Protein AF-0000000082579774 (afdb_homodimer)

Foldseek 3Di:
DPPPPPPDPPPPPVPPPPPDPPDPPPPPPPVPQPEAEAAQVDEAEEEEEEAGEYEYAHEYEYEYHYAEYEYDQDYEYEYEYAYQEYEANYEYEYEYEYAHYEFDQRYEYEEEYEYQHYHYDNNGDYHYHYHYDPPVVPPPPPPDPPPPPDPDPPPPPPPD/DPPPPPPDPPPPPVPPPPPDPPDPPPPPPPVPQPEAEAAQVDEAEEEEEEAGEYEYAHEYEYEYHYAEYEYDQDYEYEYEYAYQEYEANYEYEYEYEYAHYEFDQRYEYEEEYEYQHYHYDNNGDYHYHYHYDPPPVPPPPPPDPPPPPDPPVPPPPPDD

Structure (mmCIF, N/CA/C/O backbone):
data_AF-0000000082579774-model_v1
#
loop_
_entity.id
_entity.type
_entity.pdbx_description
1 polymer 'Cytoskeletal protein CcmA (Bactofilin family)'
#
loop_
_atom_site.group_PDB
_atom_site.id
_atom_site.type_symbol
_atom_site.label_atom_id
_atom_site.label_alt_id
_atom_site.label_comp_id
_atom_site.label_asym_id
_atom_site.label_entity_id
_atom_site.label_seq_id
_atom_site.pdbx_PDB_ins_code
_atom_site.Cartn_x
_atom_site.Cartn_y
_atom_site.Cartn_z
_atom_site.occupancy
_atom_site.B_iso_or_equiv
_atom_site.auth_seq_id
_atom_site.auth_comp_id
_atom_site.auth_asym_id
_atom_site.auth_atom_id
_atom_site.pdbx_PDB_model_num
ATOM 1 N N . MET A 1 1 ? 83.578 -23.011 42.581 1 30.09 1 MET A N 1
ATOM 2 C CA . MET A 1 1 ? 82.833 -21.805 42.931 1 30.09 1 MET A CA 1
ATOM 3 C C . MET A 1 1 ? 82.494 -20.994 41.685 1 30.09 1 MET A C 1
ATOM 5 O O . MET A 1 1 ? 83.336 -20.254 41.173 1 30.09 1 MET A O 1
ATOM 9 N N . PHE A 1 2 ? 81.825 -21.694 40.538 1 38.93 2 PHE A N 1
ATOM 10 C CA . PHE A 1 2 ? 81.289 -21.371 39.221 1 38.93 2 PHE A CA 1
ATOM 11 C C . PHE A 1 2 ? 80.296 -20.218 39.308 1 38.93 2 PHE A C 1
ATOM 13 O O . PHE A 1 2 ? 79.232 -20.353 39.916 1 38.93 2 PHE A O 1
ATOM 20 N N . ASN A 1 3 ? 80.728 -18.957 39.43 1 36.6 3 ASN A N 1
ATOM 21 C CA . ASN A 1 3 ? 80.024 -17.679 39.415 1 36.6 3 ASN A CA 1
ATOM 22 C C . ASN A 1 3 ? 79.126 -17.548 38.188 1 36.6 3 ASN A C 1
ATOM 24 O O . ASN A 1 3 ? 79.617 -17.457 37.061 1 36.6 3 ASN A O 1
ATOM 28 N N . GLY A 1 4 ? 78.025 -18.238 38.095 1 37.39 4 GLY A N 1
ATOM 29 C CA . GLY A 1 4 ? 76.999 -18.293 37.066 1 37.39 4 GLY A CA 1
ATOM 30 C C . GLY A 1 4 ? 76.429 -16.931 36.719 1 37.39 4 GLY A C 1
ATOM 31 O O . GLY A 1 4 ? 75.989 -16.193 37.603 1 37.39 4 GLY A O 1
ATOM 32 N N . ASN A 1 5 ? 77.044 -16.208 35.772 1 33.59 5 ASN A N 1
ATOM 33 C CA . ASN A 1 5 ? 76.633 -14.935 35.19 1 33.59 5 ASN A CA 1
ATOM 34 C C . ASN A 1 5 ? 75.16 -14.95 34.792 1 33.59 5 ASN A C 1
ATOM 36 O O . ASN A 1 5 ? 74.751 -15.74 33.939 1 33.59 5 ASN A O 1
ATOM 40 N N . ASN A 1 6 ? 74.259 -14.674 35.674 1 37.08 6 ASN A N 1
ATOM 41 C CA . ASN A 1 6 ? 72.813 -14.55 35.532 1 37.08 6 ASN A CA 1
ATOM 42 C C . ASN A 1 6 ? 72.438 -13.465 34.528 1 37.08 6 ASN A C 1
ATOM 44 O O . ASN A 1 6 ? 72.599 -12.275 34.804 1 37.08 6 ASN A O 1
ATOM 48 N N . ARG A 1 7 ? 72.891 -13.57 33.221 1 33.51 7 ARG A N 1
ATOM 49 C CA . ARG A 1 7 ? 72.42 -12.598 32.239 1 33.51 7 ARG A CA 1
ATOM 50 C C . ARG A 1 7 ? 70.911 -12.408 32.337 1 33.51 7 ARG A C 1
ATOM 52 O O . ARG A 1 7 ? 70.156 -13.382 32.346 1 33.51 7 ARG A O 1
ATOM 59 N N . GLY A 1 8 ? 70.445 -11.384 32.976 1 32.9 8 GLY A N 1
ATOM 60 C CA . GLY A 1 8 ? 69.106 -10.829 33.101 1 32.9 8 GLY A CA 1
ATOM 61 C C . GLY A 1 8 ? 68.408 -10.651 31.766 1 32.9 8 GLY A C 1
ATOM 62 O O . GLY A 1 8 ? 68.984 -10.099 30.827 1 32.9 8 GLY A O 1
ATOM 63 N N . ARG A 1 9 ? 67.656 -11.69 31.268 1 34.46 9 ARG A N 1
ATOM 64 C CA . ARG A 1 9 ? 66.783 -11.66 30.099 1 34.46 9 ARG A CA 1
ATOM 65 C C . ARG A 1 9 ? 65.973 -10.369 30.053 1 34.46 9 ARG A C 1
ATOM 67 O O . ARG A 1 9 ? 65.234 -10.061 30.99 1 34.46 9 ARG A O 1
ATOM 74 N N . ASP A 1 10 ? 66.533 -9.27 29.56 1 36.14 10 ASP A N 1
ATOM 75 C CA . ASP A 1 10 ? 65.788 -8.053 29.251 1 36.14 10 ASP A CA 1
ATOM 76 C C . ASP A 1 10 ? 64.513 -8.373 28.474 1 36.14 10 ASP A C 1
ATOM 78 O O . ASP A 1 10 ? 64.572 -8.939 27.38 1 36.14 10 ASP A O 1
ATOM 82 N N . ARG A 1 11 ? 63.474 -8.87 29.148 1 35.86 11 ARG A N 1
ATOM 83 C CA . ARG A 1 11 ? 62.138 -9.051 28.59 1 35.86 11 ARG A CA 1
ATOM 84 C C . ARG A 1 11 ? 61.71 -7.828 27.786 1 35.86 11 ARG A C 1
ATOM 86 O O . ARG A 1 11 ? 61.652 -6.718 28.318 1 35.86 11 ARG A O 1
ATOM 93 N N . ASP A 1 12 ? 62.157 -7.738 26.52 1 38.07 12 ASP A N 1
ATOM 94 C CA . ASP A 1 12 ? 61.656 -6.748 25.572 1 38.07 12 ASP A CA 1
ATOM 95 C C . ASP A 1 12 ? 60.15 -6.55 25.729 1 38.07 12 ASP A C 1
ATOM 97 O O . ASP A 1 12 ? 59.369 -7.471 25.482 1 38.07 12 ASP A O 1
ATOM 101 N N . GLU A 1 13 ? 59.718 -5.906 26.78 1 38.03 13 GLU A N 1
ATOM 102 C CA . GLU A 1 13 ? 58.319 -5.515 26.921 1 38.03 13 GLU A CA 1
ATO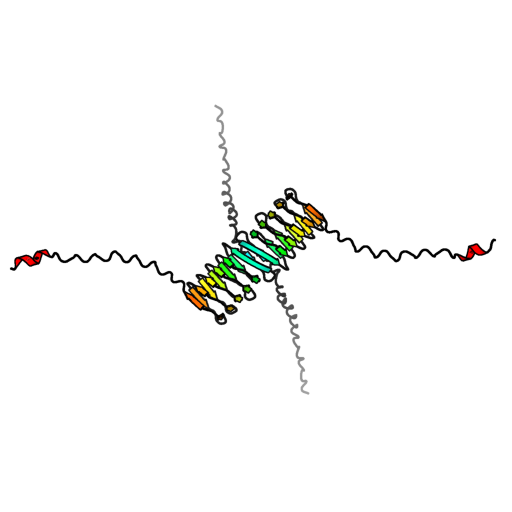M 103 C C . GLU A 1 13 ? 57.806 -4.831 25.657 1 38.03 13 GLU A C 1
ATOM 105 O O . GLU A 1 13 ? 58.203 -3.705 25.35 1 38.03 13 GLU A O 1
ATOM 110 N N . ARG A 1 14 ? 57.872 -5.541 24.454 1 41.06 14 ARG A N 1
ATOM 111 C CA . ARG A 1 14 ? 57.214 -4.868 23.339 1 41.06 14 ARG A CA 1
ATOM 112 C C . ARG A 1 14 ? 55.947 -4.156 23.801 1 41.06 14 ARG A C 1
ATOM 114 O O . ARG A 1 14 ? 55.212 -4.671 24.647 1 41.06 14 ARG A O 1
ATOM 121 N N . PRO A 1 15 ? 55.88 -2.85 23.757 1 38.11 15 PRO A N 1
ATOM 122 C CA . PRO A 1 15 ? 54.687 -2.118 24.19 1 38.11 15 PRO A CA 1
ATOM 123 C C . PRO A 1 15 ? 53.395 -2.716 23.639 1 38.11 15 PRO A C 1
ATOM 125 O O . PRO A 1 15 ? 53.385 -3.259 22.531 1 38.11 15 PRO A O 1
ATOM 128 N N . ALA A 1 16 ? 52.531 -3.38 24.493 1 40.48 16 ALA A N 1
ATOM 129 C CA . ALA A 1 16 ? 51.188 -3.845 24.157 1 40.48 16 ALA A CA 1
ATOM 130 C C . ALA A 1 16 ? 50.502 -2.886 23.187 1 40.48 16 ALA A C 1
ATOM 132 O O . ALA A 1 16 ? 50.603 -1.665 23.336 1 40.48 16 ALA A O 1
ATOM 133 N N . MET A 1 17 ? 50.628 -3.217 21.863 1 41.49 17 MET A N 1
ATOM 134 C CA . MET A 1 17 ? 49.854 -2.41 20.924 1 41.49 17 MET A CA 1
ATOM 135 C C . MET A 1 17 ? 48.529 -1.976 21.543 1 41.49 17 MET A C 1
ATOM 137 O O . MET A 1 17 ? 47.897 -2.745 22.269 1 41.49 17 MET A O 1
ATOM 141 N N . PRO A 1 18 ? 48.251 -0.645 21.747 1 42.91 18 PRO A N 1
ATOM 142 C CA . PRO A 1 18 ? 46.958 -0.253 22.313 1 42.91 18 PRO A CA 1
ATOM 143 C C . PRO A 1 18 ? 45.794 -1.059 21.741 1 42.91 18 PRO A C 1
ATOM 145 O O . PRO A 1 18 ? 45.893 -1.59 20.632 1 42.91 18 PRO A O 1
ATOM 148 N N . PRO A 1 19 ? 45.051 -1.713 22.61 1 41.95 19 PRO A N 1
ATOM 149 C CA . PRO A 1 19 ? 43.908 -2.474 22.1 1 41.95 19 PRO A CA 1
ATOM 150 C C . PRO A 1 19 ? 43.206 -1.776 20.938 1 41.95 19 PRO A C 1
ATOM 152 O O . PRO A 1 19 ? 43.255 -0.548 20.829 1 41.95 19 PRO A O 1
ATOM 155 N N . ALA A 1 20 ? 43.181 -2.438 19.82 1 44.78 20 ALA A N 1
ATOM 156 C CA . ALA A 1 20 ? 42.424 -1.926 18.68 1 44.78 20 ALA A CA 1
ATOM 157 C C . ALA A 1 20 ? 41.146 -1.23 19.139 1 44.78 20 ALA A C 1
ATOM 159 O O . ALA A 1 20 ? 40.586 -1.573 20.183 1 44.78 20 ALA A O 1
ATOM 160 N N . PRO A 1 21 ? 40.97 0.1 18.808 1 42.17 21 PRO A N 1
ATOM 161 C CA . PRO A 1 21 ? 39.725 0.764 19.201 1 42.17 21 PRO A CA 1
ATOM 162 C C . PRO A 1 21 ? 38.503 -0.139 19.052 1 42.17 21 PRO A C 1
ATOM 164 O O . PRO A 1 21 ? 38.514 -1.072 18.245 1 42.17 21 PRO A O 1
ATOM 167 N N . PRO A 1 22 ? 37.69 -0.264 20.097 1 36.59 22 PRO A N 1
ATOM 168 C CA . PRO A 1 22 ? 36.475 -1.073 19.969 1 36.59 22 PRO A CA 1
ATOM 169 C C . PRO A 1 22 ? 35.819 -0.94 18.597 1 36.59 22 PRO A C 1
ATOM 171 O O . PRO A 1 22 ? 35.864 0.132 17.988 1 36.59 22 PRO A O 1
ATOM 174 N N . GLN A 1 23 ? 35.904 -1.893 17.748 1 34.63 23 GLN A N 1
ATOM 175 C CA . GLN A 1 23 ? 35.115 -1.911 16.521 1 34.63 23 GLN A CA 1
ATOM 176 C C . GLN A 1 23 ? 33.721 -1.334 16.754 1 34.63 23 GLN A C 1
ATOM 178 O O . GLN A 1 23 ? 33.075 -1.645 17.756 1 34.63 23 GLN A O 1
ATOM 183 N N . GLN A 1 24 ? 33.438 -0.047 16.286 1 32.51 24 GLN A N 1
ATOM 184 C CA . GLN A 1 24 ? 32.071 0.463 16.24 1 32.51 24 GLN A CA 1
ATOM 185 C C . GLN A 1 24 ? 31.073 -0.664 15.99 1 32.51 24 GLN A C 1
ATOM 187 O O . GLN A 1 24 ? 31.185 -1.391 15.001 1 32.51 24 GLN A O 1
ATOM 192 N N . SER A 1 25 ? 30.693 -1.387 17.01 1 33.05 25 SER A N 1
ATOM 193 C CA . SER A 1 25 ? 29.534 -2.263 16.874 1 33.05 25 SER A CA 1
ATOM 194 C C . SER A 1 25 ? 28.553 -1.725 15.838 1 33.05 25 SER A C 1
ATOM 196 O O . SER A 1 25 ? 28.296 -0.521 15.785 1 33.05 25 SER A O 1
ATOM 198 N N . SER A 1 26 ? 28.629 -2.237 14.665 1 33.69 26 SER A N 1
ATOM 199 C CA . SER A 1 26 ? 27.591 -2.001 13.667 1 33.69 26 SER A CA 1
ATOM 200 C C . SER A 1 26 ? 26.236 -1.761 14.324 1 33.69 26 SER A C 1
ATOM 202 O O . SER A 1 26 ? 25.797 -2.552 15.162 1 33.69 26 SER A O 1
ATOM 204 N N . GLY A 1 27 ? 25.942 -0.489 14.68 1 30.34 27 GLY A N 1
ATOM 205 C CA . GLY A 1 27 ? 24.636 0.001 15.092 1 30.34 27 GLY A CA 1
ATOM 206 C C . GLY A 1 27 ? 23.502 -0.934 14.716 1 30.34 27 GLY A C 1
ATOM 207 O O . GLY A 1 27 ? 23.616 -1.703 13.76 1 30.34 27 GLY A O 1
ATOM 208 N N . ASN A 1 28 ? 22.836 -1.413 15.743 1 30.52 28 ASN A N 1
ATOM 209 C CA . ASN A 1 28 ? 21.485 -1.949 15.614 1 30.52 28 ASN A CA 1
ATOM 210 C C . ASN A 1 28 ? 20.756 -1.348 14.416 1 30.52 28 ASN A C 1
ATOM 212 O O . ASN A 1 28 ? 20.419 -0.163 14.419 1 30.52 28 ASN A O 1
ATOM 216 N N . GLY A 1 29 ? 21.367 -1.516 13.264 1 34.28 29 GLY A N 1
ATOM 217 C CA . GLY A 1 29 ? 20.488 -1.172 12.158 1 34.28 29 GLY A CA 1
ATOM 218 C C . GLY A 1 29 ? 19.017 -1.234 12.525 1 34.28 29 GLY A C 1
ATOM 219 O O . GLY A 1 29 ? 18.451 -2.32 12.663 1 34.28 29 GLY A O 1
ATOM 220 N N . GLY A 1 30 ? 18.705 -0.556 13.624 1 33.98 30 GLY A N 1
ATOM 221 C CA . GLY A 1 30 ? 17.307 -0.293 13.929 1 33.98 30 GLY A CA 1
ATOM 222 C C . GLY A 1 30 ? 16.383 -0.537 12.751 1 33.98 30 GLY A C 1
ATOM 223 O O . GLY A 1 30 ? 16.822 -0.53 11.599 1 33.98 30 GLY A O 1
ATOM 224 N N . LYS A 1 31 ? 15.513 -1.445 12.905 1 39.38 31 LYS A N 1
ATOM 225 C CA . LYS A 1 31 ? 14.398 -1.466 11.964 1 39.38 31 LYS A CA 1
ATOM 226 C C . LYS A 1 31 ? 14.209 -0.103 11.304 1 39.38 31 LYS A C 1
ATOM 228 O O . LYS A 1 31 ? 13.697 0.829 11.928 1 39.38 31 LYS A O 1
ATOM 233 N N . ARG A 1 32 ? 15.292 0.672 10.895 1 41.73 32 ARG A N 1
ATOM 234 C CA . ARG A 1 32 ? 15.159 1.865 10.066 1 41.73 32 ARG A CA 1
ATOM 235 C C . ARG A 1 32 ? 13.722 2.04 9.585 1 41.73 32 ARG A C 1
ATOM 237 O O . ARG A 1 32 ? 13.037 1.058 9.291 1 41.73 32 ARG A O 1
ATOM 244 N N . GLY A 1 33 ? 13.012 2.99 10.11 1 51.58 33 GLY A N 1
ATOM 245 C CA . GLY A 1 33 ? 11.613 3.36 9.967 1 51.58 33 GLY A CA 1
ATOM 246 C C . GLY A 1 33 ? 11.007 2.907 8.652 1 51.58 33 GLY A C 1
ATOM 247 O O . GLY A 1 33 ? 11.223 3.535 7.614 1 51.58 33 GLY A O 1
ATOM 248 N N . MET A 1 34 ? 11.007 1.674 8.427 1 61.4 34 MET A N 1
ATOM 249 C CA . MET A 1 34 ? 10.397 1.067 7.247 1 61.4 34 MET A CA 1
ATOM 250 C C . MET A 1 34 ? 9.144 1.831 6.83 1 61.4 34 MET A C 1
ATOM 252 O O . MET A 1 34 ? 8.192 1.94 7.604 1 61.4 34 MET A O 1
ATOM 256 N N . PHE A 1 35 ? 9.313 2.918 6.099 1 76.63 35 PHE A N 1
ATOM 257 C CA . PHE A 1 35 ? 8.201 3.729 5.617 1 76.63 35 PHE A CA 1
ATOM 258 C C . PHE A 1 35 ? 7.423 2.992 4.533 1 76.63 35 PHE A C 1
ATOM 260 O O . PHE A 1 35 ? 7.988 2.177 3.801 1 76.63 35 PHE A O 1
ATOM 267 N N . SER A 1 36 ? 6.134 3.092 4.677 1 94.41 36 SER A N 1
ATOM 268 C CA . SER A 1 36 ? 5.224 2.579 3.659 1 94.41 36 SER A CA 1
ATOM 269 C C . SER A 1 36 ? 4.834 3.668 2.665 1 94.41 36 SER A C 1
ATOM 271 O O . SER A 1 36 ? 4.566 4.806 3.057 1 94.41 36 SER A O 1
ATOM 273 N N . VAL A 1 37 ? 4.956 3.332 1.377 1 95.6 37 VAL A N 1
ATOM 274 C CA . VAL A 1 37 ? 4.615 4.291 0.331 1 95.6 37 VAL A CA 1
ATOM 275 C C . VAL A 1 37 ? 3.643 3.653 -0.659 1 95.6 37 VAL A C 1
ATOM 277 O O . VAL A 1 37 ? 3.955 2.63 -1.273 1 95.6 37 VAL A O 1
ATOM 280 N N . ILE A 1 38 ? 2.534 4.232 -0.771 1 96.4 38 ILE A N 1
ATOM 281 C CA . ILE A 1 38 ? 1.598 3.9 -1.84 1 96.4 38 ILE A CA 1
ATOM 282 C C . ILE A 1 38 ? 1.785 4.866 -3.008 1 96.4 38 ILE A C 1
ATOM 284 O O . ILE A 1 38 ? 1.339 6.015 -2.949 1 96.4 38 ILE A O 1
ATOM 288 N N . GLY A 1 39 ? 2.498 4.322 -4.015 1 96.55 39 GLY A N 1
ATOM 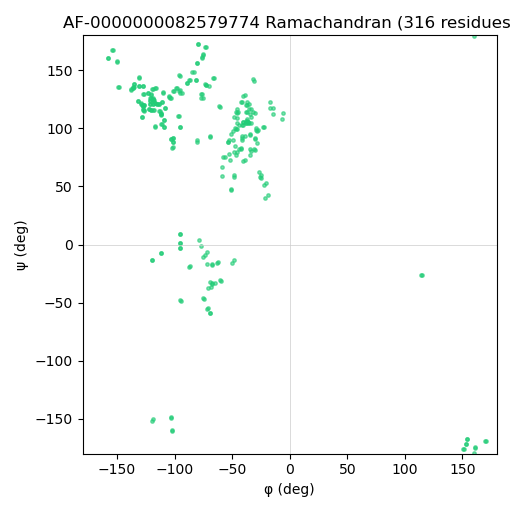289 C CA . GLY A 1 39 ? 2.909 5.167 -5.124 1 96.55 39 GLY A CA 1
ATOM 290 C C . GLY A 1 39 ? 1.766 5.534 -6.052 1 96.55 39 GLY A C 1
ATOM 291 O O . GLY A 1 39 ? 0.667 4.987 -5.936 1 96.55 39 GLY A O 1
ATOM 292 N N . PRO A 1 40 ? 2.013 6.508 -7.018 1 96 40 PRO A N 1
ATOM 293 C CA . PRO A 1 40 ? 0.97 7.015 -7.913 1 96 40 PRO A CA 1
ATOM 294 C C . PRO A 1 40 ? 0.398 5.932 -8.824 1 96 40 PRO A C 1
ATOM 296 O O . PRO A 1 40 ? -0.691 6.1 -9.381 1 96 40 PRO A O 1
ATOM 299 N N . ASP A 1 41 ? 1.08 4.83 -8.926 1 94.09 41 ASP A N 1
ATOM 300 C CA . ASP A 1 41 ? 0.679 3.757 -9.831 1 94.09 41 ASP A CA 1
ATOM 301 C C . ASP A 1 41 ? -0.145 2.701 -9.099 1 94.09 41 ASP A C 1
ATOM 303 O O . ASP A 1 41 ? -0.446 1.644 -9.658 1 94.09 41 ASP A O 1
ATOM 307 N N . VAL A 1 42 ? -0.536 2.98 -7.844 1 97.28 42 VAL A N 1
ATOM 308 C CA . VAL A 1 42 ? -1.205 1.98 -7.018 1 97.28 42 VAL A CA 1
ATOM 309 C C . VAL A 1 42 ? -2.618 2.449 -6.682 1 97.28 42 VAL A C 1
ATOM 311 O O . VAL A 1 42 ? -2.83 3.62 -6.358 1 97.28 42 VAL A O 1
ATOM 314 N N . THR A 1 43 ? -3.58 1.578 -6.81 1 98.59 43 THR A N 1
ATOM 315 C CA . THR A 1 43 ? -4.945 1.76 -6.329 1 98.59 43 THR A CA 1
ATOM 316 C C . THR A 1 43 ? -5.301 0.697 -5.294 1 98.59 43 THR A C 1
ATOM 318 O O . THR A 1 43 ? -5.126 -0.499 -5.54 1 98.59 43 THR A O 1
ATOM 321 N N . VAL A 1 44 ? -5.737 1.164 -4.159 1 98.59 44 VAL A N 1
ATOM 322 C CA . VAL A 1 44 ? -6.231 0.264 -3.123 1 98.59 44 VAL A CA 1
ATOM 323 C C . VAL A 1 44 ? -7.748 0.398 -3.002 1 98.59 44 VAL A C 1
ATOM 325 O O . VAL A 1 44 ? -8.266 1.499 -2.8 1 98.59 44 VAL A O 1
ATOM 328 N N . THR A 1 45 ? -8.47 -0.655 -3.262 1 98.8 45 THR A N 1
ATOM 329 C CA . THR A 1 45 ? -9.899 -0.713 -2.977 1 98.8 45 THR A CA 1
ATOM 330 C C . THR A 1 45 ? -10.163 -1.497 -1.694 1 98.8 45 THR A C 1
ATOM 332 O O . THR A 1 45 ? -10.226 -2.728 -1.714 1 98.8 45 THR A O 1
ATOM 335 N N . GLY A 1 46 ? -10.215 -0.851 -0.589 1 98.35 46 GLY A N 1
ATOM 336 C CA . GLY A 1 46 ? -10.298 -1.39 0.759 1 98.35 46 GLY A CA 1
ATOM 337 C C . GLY A 1 46 ? -9.704 -0.469 1.807 1 98.35 46 GLY A C 1
ATOM 338 O O . GLY A 1 46 ? -9.364 0.679 1.512 1 98.35 46 GLY A O 1
ATOM 339 N N . ASN A 1 47 ? -9.572 -0.955 3.069 1 98.83 47 ASN A N 1
ATOM 340 C CA . ASN A 1 47 ? -9.071 -0.16 4.186 1 98.83 47 ASN A CA 1
ATOM 341 C C . ASN A 1 47 ? -7.578 -0.384 4.408 1 98.83 47 ASN A C 1
ATOM 343 O O . ASN A 1 47 ? -7.085 -1.503 4.258 1 98.83 47 ASN A O 1
ATOM 347 N N . VAL A 1 48 ? -6.926 0.717 4.828 1 98.72 48 VAL A N 1
ATOM 348 C CA . VAL A 1 48 ? -5.493 0.676 5.1 1 98.72 48 VAL A CA 1
ATOM 349 C C . VAL A 1 48 ? -5.231 1.071 6.552 1 98.72 48 VAL A C 1
ATOM 351 O O . VAL A 1 48 ? -5.669 2.132 7.002 1 98.72 48 VAL A O 1
ATOM 354 N N . SER A 1 49 ? -4.545 0.236 7.239 1 98.59 49 SER A N 1
ATOM 355 C CA . SER A 1 49 ? -4.126 0.545 8.602 1 98.59 49 SER A CA 1
ATOM 356 C C . SER A 1 49 ? -2.61 0.455 8.748 1 98.59 49 SER A C 1
ATOM 358 O O . SER A 1 49 ? -1.99 -0.493 8.261 1 98.59 49 SER A O 1
ATOM 360 N N . ALA A 1 50 ? -1.987 1.468 9.326 1 97.17 50 ALA A N 1
ATOM 361 C CA . ALA A 1 50 ? -0.543 1.502 9.541 1 97.17 50 ALA A CA 1
ATOM 362 C C . ALA A 1 50 ? -0.209 1.997 10.946 1 97.17 50 ALA A C 1
ATOM 364 O O . ALA A 1 50 ? -0.839 2.931 11.448 1 97.17 50 ALA A O 1
ATOM 365 N N . SER A 1 51 ? 0.757 1.351 11.563 1 93.76 51 SER A N 1
ATOM 366 C CA . SER A 1 51 ? 1.137 1.778 12.906 1 93.76 51 SER A CA 1
ATOM 367 C C . SER A 1 51 ? 2.186 2.883 12.858 1 93.76 51 SER A C 1
ATOM 369 O O . SER A 1 51 ? 2.449 3.54 13.867 1 93.76 51 SER A O 1
ATOM 371 N N . ALA A 1 52 ? 2.87 2.991 11.676 1 86.77 52 ALA A N 1
ATOM 372 C CA . ALA A 1 52 ? 3.925 3.993 11.546 1 86.77 52 ALA A CA 1
ATOM 373 C C . ALA A 1 52 ? 3.595 4.996 10.444 1 86.77 52 ALA A C 1
ATOM 375 O O . ALA A 1 52 ? 2.425 5.204 10.115 1 86.77 52 ALA A O 1
ATOM 376 N N . ASP A 1 53 ? 4.646 5.57 9.771 1 92.26 53 ASP A N 1
ATOM 377 C CA . ASP A 1 53 ? 4.491 6.607 8.756 1 92.26 53 ASP A CA 1
ATOM 378 C C . ASP A 1 53 ? 4.016 6.013 7.432 1 92.26 53 ASP A C 1
ATOM 380 O O . ASP A 1 53 ? 4.597 5.045 6.936 1 92.26 53 ASP A O 1
ATOM 384 N N . LEU A 1 54 ? 2.885 6.597 6.923 1 97.1 54 LEU A N 1
ATOM 385 C CA . LEU A 1 54 ? 2.317 6.203 5.639 1 97.1 54 LEU A CA 1
ATOM 386 C C . LEU A 1 54 ? 2.353 7.363 4.65 1 97.1 54 LEU A C 1
ATOM 388 O O . LEU A 1 54 ? 1.877 8.459 4.954 1 97.1 54 LEU A O 1
ATOM 392 N N . HIS A 1 55 ? 2.971 7.158 3.606 1 97.27 55 HIS A N 1
ATOM 393 C CA . HIS A 1 55 ? 2.957 8.121 2.512 1 97.27 55 HIS A CA 1
ATOM 394 C C . HIS A 1 55 ? 2.064 7.646 1.371 1 97.27 55 HIS A C 1
ATOM 396 O O . HIS A 1 55 ? 2.225 6.528 0.875 1 97.27 55 HIS A O 1
ATOM 402 N N . ILE A 1 56 ? 1.127 8.505 0.946 1 97.63 56 ILE A N 1
ATOM 403 C CA . ILE A 1 56 ? 0.187 8.127 -0.104 1 97.63 56 ILE A CA 1
ATOM 404 C C . ILE A 1 56 ? 0.328 9.078 -1.29 1 97.63 56 ILE A C 1
ATOM 406 O O . ILE A 1 56 ? 0.039 10.272 -1.174 1 97.63 56 ILE A O 1
ATOM 410 N N . ASP A 1 57 ? 0.743 8.554 -2.435 1 97.05 57 ASP A N 1
ATOM 411 C CA . ASP A 1 57 ? 0.757 9.299 -3.689 1 97.05 57 ASP A CA 1
ATOM 412 C C . ASP A 1 57 ? -0.278 8.748 -4.667 1 97.05 57 ASP A C 1
ATOM 414 O O . ASP A 1 57 ? -0.515 9.335 -5.725 1 97.05 57 ASP A O 1
ATOM 418 N N . GLY A 1 58 ? -0.919 7.559 -4.275 1 97.82 58 GLY A N 1
ATOM 419 C CA . GLY A 1 58 ? -1.855 6.88 -5.156 1 97.82 58 GLY A CA 1
ATOM 420 C C . GLY A 1 58 ? -3.305 7.098 -4.769 1 97.82 58 GLY A C 1
ATOM 421 O O . GLY A 1 58 ? -3.669 8.173 -4.287 1 97.82 58 GLY A O 1
ATOM 422 N N . ARG A 1 59 ? -4.057 6.132 -5.056 1 98.64 59 ARG A N 1
ATOM 423 C CA . ARG A 1 59 ? -5.496 6.238 -4.843 1 98.64 59 ARG A CA 1
ATOM 424 C C . ARG A 1 59 ? -5.981 5.19 -3.847 1 98.64 59 ARG A C 1
ATOM 426 O O . ARG A 1 59 ? -5.649 4.009 -3.97 1 98.64 59 ARG A O 1
ATOM 433 N N . ILE A 1 60 ? -6.793 5.618 -2.899 1 98.78 60 ILE A N 1
ATOM 434 C CA . ILE A 1 60 ? -7.375 4.698 -1.928 1 98.78 60 ILE A CA 1
ATOM 435 C C . ILE A 1 60 ? -8.893 4.868 -1.901 1 98.78 60 ILE A C 1
ATOM 437 O O . ILE A 1 60 ? -9.396 5.973 -1.686 1 98.78 60 ILE A O 1
ATOM 441 N N . GLU A 1 61 ? -9.6 3.839 -2.218 1 98.84 61 GLU A N 1
ATOM 442 C CA . GLU A 1 61 ? -11.043 3.765 -2.011 1 98.84 61 GLU A CA 1
ATOM 443 C C . GLU A 1 61 ? -11.382 2.945 -0.769 1 98.84 61 GLU A C 1
ATOM 445 O O . GLU A 1 61 ? -11.68 1.753 -0.867 1 98.84 61 GLU A O 1
ATOM 450 N N . GLY A 1 62 ? -11.362 3.505 0.37 1 98.69 62 GLY A N 1
ATOM 451 C CA . GLY A 1 62 ? -11.508 2.921 1.693 1 98.69 62 GLY A CA 1
ATOM 452 C C . GLY A 1 62 ? -10.96 3.803 2.799 1 98.69 62 GLY A C 1
ATOM 453 O O . GLY A 1 62 ? -10.475 4.906 2.538 1 98.69 62 GLY A O 1
ATOM 454 N N . ASP A 1 63 ? -11.021 3.392 4.039 1 98.85 63 ASP A N 1
ATOM 455 C CA . ASP A 1 63 ? -10.589 4.166 5.199 1 98.85 63 ASP A CA 1
ATOM 456 C C . ASP A 1 63 ? -9.089 4.011 5.436 1 98.85 63 ASP A C 1
ATOM 458 O O . ASP A 1 63 ? -8.516 2.956 5.155 1 98.85 63 ASP A O 1
ATOM 462 N N . VAL A 1 64 ? -8.512 5.074 5.959 1 98.82 64 VAL A N 1
ATOM 463 C CA . VAL A 1 64 ? -7.093 5.085 6.299 1 98.82 64 VAL A CA 1
ATOM 464 C C . VAL A 1 64 ? -6.919 5.381 7.786 1 98.82 64 VAL A C 1
ATOM 466 O O . VAL A 1 64 ? -7.414 6.394 8.286 1 98.82 64 VAL A O 1
ATOM 469 N N . ASN A 1 65 ? -6.314 4.5 8.467 1 98.75 65 ASN A N 1
ATOM 470 C CA . ASN A 1 65 ? -5.954 4.672 9.87 1 98.75 65 ASN A CA 1
ATOM 471 C C . ASN A 1 65 ? -4.451 4.516 10.086 1 98.75 65 ASN A C 1
ATOM 473 O O . ASN A 1 65 ? -3.891 3.447 9.836 1 98.75 65 ASN A O 1
ATOM 477 N N . CYS A 1 66 ? -3.769 5.611 10.54 1 97.84 66 CYS A N 1
ATOM 478 C CA . CYS A 1 66 ? -2.324 5.505 10.702 1 97.84 66 CYS A CA 1
ATOM 479 C C . CYS A 1 66 ? -1.819 6.487 11.752 1 97.84 66 CYS A C 1
ATOM 481 O O . CYS A 1 66 ? -2.588 7.3 12.268 1 97.84 66 CYS A O 1
ATOM 483 N N . GLY A 1 67 ? -0.594 6.265 12.137 1 96.2 67 GLY A N 1
ATOM 484 C CA . GLY A 1 67 ? 0.016 7.21 13.059 1 96.2 67 GLY A CA 1
ATOM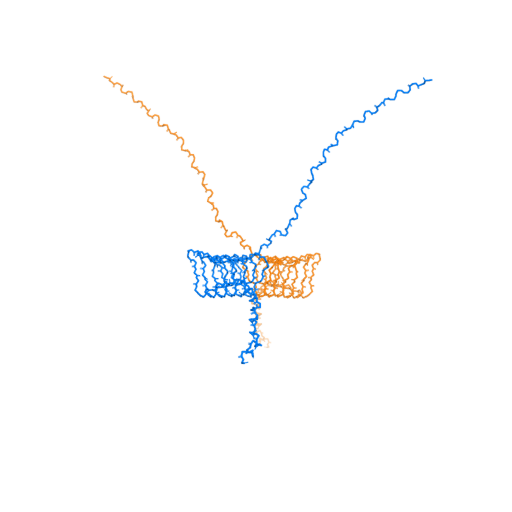 485 C C . GLY A 1 67 ? 0.293 8.562 12.431 1 96.2 67 GLY A C 1
ATOM 486 O O . GLY A 1 67 ? -0.238 9.581 12.877 1 96.2 67 GLY A O 1
ATOM 487 N N . SER A 1 68 ? 1.107 8.54 11.372 1 97.44 68 SER A N 1
ATOM 488 C CA . SER A 1 68 ? 1.46 9.749 10.635 1 97.44 68 SER A CA 1
ATOM 489 C C . SER A 1 68 ? 1.181 9.589 9.145 1 97.44 68 SER A C 1
ATOM 491 O O . SER A 1 68 ? 1.577 8.593 8.537 1 97.44 68 SER A O 1
ATOM 493 N N . LEU A 1 69 ? 0.447 10.585 8.551 1 98.27 69 LEU A N 1
ATOM 494 C CA . LEU A 1 69 ? 0.081 10.523 7.141 1 98.27 69 LEU A CA 1
ATOM 495 C C . LEU A 1 69 ? 0.687 11.691 6.37 1 98.27 69 LEU A C 1
ATOM 497 O O . LEU A 1 69 ? 0.523 12.849 6.76 1 98.27 69 LEU A O 1
ATOM 501 N N . ALA A 1 70 ? 1.41 11.353 5.372 1 98.48 70 ALA A N 1
ATOM 502 C CA . ALA A 1 70 ? 1.773 12.329 4.347 1 98.48 70 ALA A CA 1
ATOM 503 C C . ALA A 1 70 ? 1.085 12.014 3.022 1 98.48 70 ALA A C 1
ATOM 505 O O . ALA A 1 70 ? 1.396 11.011 2.376 1 98.48 70 ALA A O 1
ATOM 506 N N . GLN A 1 71 ? 0.192 12.862 2.627 1 98.37 71 GLN A N 1
ATOM 507 C CA . GLN A 1 71 ? -0.563 12.663 1.394 1 98.37 71 GLN A CA 1
ATOM 508 C C . GLN A 1 71 ? -0.042 13.564 0.278 1 98.37 71 GLN A C 1
ATOM 510 O O . GLN A 1 71 ? 0.062 14.78 0.452 1 98.37 71 GLN A O 1
ATOM 515 N N . GLY A 1 72 ? 0.272 12.962 -0.797 1 98.11 72 GLY A N 1
ATOM 516 C CA . GLY A 1 72 ? 0.788 13.708 -1.934 1 98.11 72 GLY A CA 1
ATOM 517 C C . GLY A 1 72 ? -0.287 14.474 -2.682 1 98.11 72 GLY A C 1
ATOM 518 O O . GLY A 1 72 ? -1.476 14.176 -2.549 1 98.11 72 GLY A O 1
ATOM 519 N N . ALA A 1 73 ? 0.085 15.405 -3.495 1 98.37 73 ALA A N 1
ATOM 520 C CA . ALA A 1 73 ? -0.806 16.375 -4.128 1 98.37 73 ALA A CA 1
ATOM 521 C C . ALA A 1 73 ? -1.736 15.694 -5.129 1 98.37 73 ALA A C 1
ATOM 523 O O . ALA A 1 73 ? -2.876 16.123 -5.318 1 98.37 73 ALA A O 1
ATOM 524 N N . ASP A 1 74 ? -1.264 14.68 -5.768 1 97.66 74 ASP A N 1
ATOM 525 C CA . ASP A 1 74 ? -2.053 14.056 -6.826 1 97.66 74 ASP A CA 1
ATOM 526 C C . ASP A 1 74 ? -2.831 12.854 -6.295 1 97.66 74 ASP A C 1
ATOM 528 O O . ASP A 1 74 ? -3.527 12.175 -7.052 1 97.66 74 ASP A O 1
ATOM 532 N N . SER A 1 75 ? -2.701 12.594 -5.025 1 98.21 75 SER A N 1
ATOM 533 C CA . SER A 1 75 ? -3.337 11.431 -4.414 1 98.21 75 SER A CA 1
ATOM 534 C C . SER A 1 75 ? -4.808 11.699 -4.114 1 98.21 75 SER A C 1
ATOM 536 O O . SER A 1 75 ? -5.225 12.854 -4.009 1 98.21 75 SER A O 1
ATOM 538 N N . GLN A 1 76 ? -5.525 10.556 -4.043 1 98.82 76 GLN A N 1
ATOM 539 C CA . GLN A 1 76 ? -6.949 10.633 -3.735 1 98.82 76 GLN A CA 1
ATOM 540 C C . GLN A 1 76 ? -7.347 9.581 -2.703 1 98.82 76 GLN A C 1
ATOM 542 O O . GLN A 1 76 ? -7.004 8.405 -2.845 1 98.82 76 GLN A O 1
ATOM 547 N N . VAL A 1 77 ? -8.128 10.024 -1.742 1 98.87 77 VAL A N 1
ATOM 548 C CA . VAL A 1 77 ? -8.682 9.108 -0.75 1 98.87 77 VAL A CA 1
ATOM 549 C C . VAL A 1 77 ? -10.198 9.273 -0.682 1 98.87 77 VAL A C 1
ATOM 551 O O . VAL A 1 77 ? -10.697 10.366 -0.405 1 98.87 77 VAL A O 1
ATOM 554 N N . PHE A 1 78 ? -10.88 8.235 -1.053 1 98.87 78 PHE A N 1
ATOM 555 C CA . PHE A 1 78 ? -12.327 8.173 -0.891 1 98.87 78 PHE A CA 1
ATOM 556 C C . PHE A 1 78 ? -12.7 7.335 0.326 1 98.87 78 PHE A C 1
ATOM 558 O O . PHE A 1 78 ? -12.964 6.137 0.204 1 98.87 78 PHE A O 1
ATOM 565 N N . GLY A 1 79 ? -12.788 7.918 1.482 1 98.59 79 GLY A N 1
ATOM 566 C CA . GLY A 1 79 ? -13.031 7.263 2.757 1 98.59 79 GLY A CA 1
ATOM 567 C C . GLY A 1 79 ? -12.632 8.111 3.95 1 98.59 79 GLY A C 1
ATOM 568 O O . GLY A 1 79 ? -12.263 9.277 3.794 1 98.59 79 GLY A O 1
ATOM 569 N N . ASN A 1 80 ? -12.696 7.619 5.16 1 98.75 80 ASN A N 1
ATOM 570 C CA . ASN A 1 80 ? -12.352 8.325 6.39 1 98.75 80 ASN A CA 1
ATOM 571 C C . ASN A 1 80 ? -10.865 8.203 6.709 1 98.75 80 ASN A C 1
ATOM 573 O O . ASN A 1 80 ? -10.266 7.146 6.503 1 98.75 80 ASN A O 1
ATOM 577 N N . VAL A 1 81 ? -10.328 9.287 7.19 1 98.87 81 VAL A N 1
ATOM 578 C CA . VAL A 1 81 ? -8.914 9.319 7.548 1 98.87 81 VAL A CA 1
ATOM 579 C C . VAL A 1 81 ? -8.765 9.608 9.04 1 98.87 81 VAL A C 1
ATOM 581 O O . VAL A 1 81 ? -9.277 10.614 9.538 1 98.87 81 VAL A O 1
ATOM 584 N N . THR A 1 82 ? -8.136 8.703 9.7 1 98.81 82 THR A N 1
ATOM 585 C CA . THR A 1 82 ? -7.81 8.896 11.109 1 98.81 82 THR A CA 1
ATOM 586 C C . THR A 1 82 ? -6.302 8.822 11.33 1 98.81 82 THR A C 1
ATOM 588 O O . THR A 1 82 ? -5.652 7.869 10.896 1 98.81 82 THR A O 1
ATOM 591 N N . ALA A 1 83 ? -5.732 9.837 12.025 1 98.5 83 ALA A N 1
ATOM 592 C CA . ALA A 1 83 ? -4.296 9.856 12.294 1 98.5 83 ALA A CA 1
ATOM 593 C C . ALA A 1 83 ? -3.974 10.742 13.493 1 98.5 83 ALA A C 1
ATOM 595 O O . ALA A 1 83 ? -4.794 11.568 13.901 1 98.5 83 ALA A O 1
ATOM 596 N N . GLU A 1 84 ? -2.801 10.498 14.033 1 97.94 84 GLU A N 1
ATOM 597 C CA . GLU A 1 84 ? -2.302 11.433 15.036 1 97.94 84 GLU A CA 1
ATOM 598 C C . GLU A 1 84 ? -1.812 12.726 14.39 1 97.94 84 GLU A C 1
ATOM 600 O O . GLU A 1 84 ? -2.131 13.821 14.859 1 97.94 84 GLU A O 1
ATOM 605 N N . THR A 1 85 ? -1.034 12.6 13.33 1 98.5 85 THR A N 1
ATOM 606 C CA . THR A 1 85 ? -0.544 13.736 12.557 1 98.5 85 THR A CA 1
ATOM 607 C C . THR A 1 85 ? -0.783 13.519 11.065 1 98.5 85 THR A C 1
ATOM 609 O O . THR A 1 85 ? -0.685 12.393 10.573 1 98.5 85 THR A O 1
ATOM 612 N N . ALA A 1 86 ? -1.117 14.605 10.367 1 98.78 86 ALA A N 1
ATOM 613 C CA . ALA A 1 86 ? -1.294 14.475 8.923 1 98.78 86 ALA A CA 1
ATOM 614 C C . ALA A 1 86 ? -0.911 15.766 8.205 1 98.78 86 ALA A C 1
ATOM 616 O O . ALA A 1 86 ? -1.214 16.862 8.682 1 98.78 86 ALA A O 1
ATOM 617 N N . ARG A 1 87 ? -0.206 15.576 7.162 1 98.92 87 ARG A N 1
ATOM 618 C CA . ARG A 1 87 ? -0.005 16.617 6.159 1 98.92 87 ARG A CA 1
ATOM 619 C C . ARG A 1 87 ? -0.705 16.261 4.852 1 98.92 87 ARG A C 1
ATOM 621 O O . ARG A 1 87 ? -0.277 15.349 4.141 1 98.92 87 ARG A O 1
ATOM 628 N N . LEU A 1 88 ? -1.71 16.968 4.507 1 98.89 88 LEU A N 1
ATOM 629 C CA . LEU A 1 88 ? -2.588 16.592 3.404 1 98.89 88 LEU A CA 1
ATOM 630 C C . LEU A 1 88 ? -2.426 17.551 2.229 1 98.89 88 LEU A C 1
ATOM 632 O O . LEU A 1 88 ? -2.589 18.763 2.385 1 98.89 88 LEU A O 1
ATOM 636 N N . ALA A 1 89 ? -2.091 16.999 1.144 1 98.89 89 ALA A N 1
ATOM 637 C CA . ALA A 1 89 ? -1.912 17.831 -0.043 1 98.89 89 ALA A CA 1
ATOM 638 C C . ALA A 1 89 ? -2.87 17.414 -1.155 1 98.89 89 ALA A C 1
ATOM 640 O O . ALA A 1 89 ? -3.064 18.151 -2.125 1 98.89 89 ALA A O 1
ATOM 641 N N . GLY A 1 90 ? -3.516 16.232 -1.015 1 98.8 90 GLY A N 1
ATOM 642 C CA . GLY A 1 90 ? -4.346 15.671 -2.069 1 98.8 90 GLY A CA 1
ATOM 643 C C . GLY A 1 90 ? -5.83 15.862 -1.824 1 98.8 90 GLY A C 1
ATOM 644 O O . GLY A 1 90 ? -6.232 16.755 -1.075 1 98.8 90 GLY A O 1
ATOM 645 N N . ALA A 1 91 ? -6.595 15.033 -2.522 1 98.92 91 ALA A N 1
ATOM 646 C CA . ALA A 1 91 ? -8.049 15.097 -2.407 1 98.92 91 ALA A CA 1
ATOM 647 C C . ALA A 1 91 ? -8.569 14.039 -1.438 1 98.92 91 ALA A C 1
ATOM 649 O O . ALA A 1 91 ? -8.136 12.885 -1.478 1 98.92 91 ALA A O 1
ATOM 650 N N . ILE A 1 92 ? -9.461 14.456 -0.573 1 98.88 92 ILE A N 1
ATOM 651 C CA . ILE A 1 92 ? -10.109 13.529 0.349 1 98.88 92 ILE A CA 1
ATOM 652 C C . ILE A 1 92 ? -11.619 13.752 0.328 1 98.88 92 ILE A C 1
ATOM 654 O O . ILE A 1 92 ? -12.087 14.886 0.453 1 98.88 92 ILE A O 1
ATOM 658 N N . GLU A 1 93 ? -12.339 12.804 0.054 1 98.87 93 GLU A N 1
ATOM 659 C CA . GLU A 1 93 ? -13.789 12.791 0.216 1 98.87 93 GLU A CA 1
ATOM 660 C C . GLU A 1 93 ? -14.209 11.869 1.358 1 98.87 93 GLU A C 1
ATOM 662 O O . GLU A 1 93 ? -14.323 10.655 1.172 1 98.87 93 GLU A O 1
ATOM 667 N N . GLY A 1 94 ? -14.517 12.359 2.506 1 98.4 94 GLY A N 1
ATOM 668 C CA . GLY A 1 94 ? -14.846 11.621 3.715 1 98.4 94 GLY A CA 1
ATOM 669 C C . GLY A 1 94 ? -14.546 12.393 4.985 1 98.4 94 GLY A C 1
ATOM 670 O O . GLY A 1 94 ? -14.333 13.607 4.945 1 98.4 94 GLY A O 1
ATOM 671 N N . THR A 1 95 ? -14.564 11.777 6.11 1 98.61 95 THR A N 1
ATOM 672 C CA . THR A 1 95 ? -14.276 12.411 7.392 1 98.61 95 THR A CA 1
ATOM 673 C C . THR A 1 95 ? -12.784 12.35 7.703 1 98.61 95 THR A C 1
ATOM 675 O O . THR A 1 95 ? -12.136 11.329 7.464 1 98.61 95 THR A O 1
ATOM 678 N N . VAL A 1 96 ? -12.276 13.422 8.231 1 98.85 96 VAL A N 1
ATOM 679 C CA . VAL A 1 96 ? -10.88 13.503 8.645 1 98.85 96 VAL A CA 1
ATOM 680 C C . VAL A 1 96 ? -10.8 13.762 10.148 1 98.85 96 VAL A C 1
ATOM 682 O O . VAL A 1 96 ? -11.292 14.782 10.635 1 98.85 96 VAL A O 1
ATOM 685 N N . ARG A 1 97 ? -10.257 12.798 10.837 1 98.85 97 ARG A N 1
ATOM 686 C CA . ARG A 1 97 ? -10.03 12.936 12.272 1 98.85 97 ARG A CA 1
ATOM 687 C C . ARG A 1 97 ? -8.542 12.881 12.599 1 98.85 97 ARG A C 1
ATOM 689 O O . ARG A 1 97 ? -7.951 11.8 12.649 1 98.85 97 ARG A O 1
ATOM 696 N N . VAL A 1 98 ? -7.94 14.043 12.843 1 98.72 98 VAL A N 1
ATOM 697 C CA . VAL A 1 98 ? -6.496 14.154 13.026 1 98.72 98 VAL A CA 1
ATOM 698 C C . VAL A 1 98 ? -6.194 15.109 14.179 1 98.72 98 VAL A C 1
ATOM 700 O O . VAL A 1 98 ? -6.741 16.212 14.24 1 98.72 98 VAL A O 1
ATOM 703 N N . ARG A 1 99 ? -5.317 14.681 15.012 1 98.49 99 ARG A N 1
ATOM 704 C CA . ARG A 1 99 ? -4.995 15.551 16.139 1 98.49 99 ARG A CA 1
ATOM 705 C C . ARG A 1 99 ? -4.194 16.765 15.681 1 98.49 99 ARG A C 1
ATOM 707 O O . ARG A 1 99 ? -4.6 17.906 15.911 1 98.49 99 ARG A O 1
ATOM 714 N N . GLN A 1 100 ? -3.072 16.595 15.004 1 98.6 100 GLN A N 1
ATOM 715 C CA . GLN A 1 100 ? -2.242 17.65 14.433 1 98.6 100 GLN A CA 1
ATOM 716 C C . GLN A 1 100 ? -2.338 17.663 12.91 1 98.6 100 GLN A C 1
ATOM 718 O O . GLN A 1 100 ? -1.705 16.847 12.236 1 98.6 100 GLN A O 1
ATOM 723 N N . LEU A 1 101 ? -3.038 18.669 12.354 1 98.79 101 LEU A N 1
ATOM 724 C CA . LEU A 1 101 ? -3.445 18.626 10.954 1 98.79 101 LEU A CA 1
ATOM 725 C C . LEU A 1 101 ? -2.886 19.821 10.189 1 98.79 101 LEU A C 1
ATOM 727 O O . LEU A 1 101 ? -3.028 20.965 10.626 1 98.79 101 LEU A O 1
ATOM 731 N N . THR A 1 102 ? -2.173 19.561 9.152 1 98.91 102 THR A N 1
ATOM 732 C CA . THR A 1 102 ? -1.777 20.592 8.199 1 98.91 102 THR A CA 1
ATOM 733 C C . THR A 1 102 ? -2.443 20.362 6.846 1 98.91 102 THR A C 1
ATOM 735 O O . THR A 1 102 ? -2.276 19.302 6.238 1 98.91 102 THR A O 1
ATOM 738 N N . ILE A 1 103 ? -3.191 21.273 6.372 1 98.82 103 ILE A N 1
ATOM 739 C CA . ILE A 1 103 ? -3.777 21.272 5.036 1 98.82 103 ILE A CA 1
ATOM 740 C C . ILE A 1 103 ? -2.905 22.092 4.089 1 98.82 103 ILE A C 1
ATOM 742 O O . ILE A 1 103 ? -2.864 23.321 4.181 1 98.82 103 ILE A O 1
ATOM 746 N N . GLU A 1 104 ? -2.274 21.442 3.202 1 98.78 104 GLU A N 1
ATOM 747 C CA . GLU A 1 104 ? -1.341 22.119 2.308 1 98.78 104 GLU A CA 1
ATOM 748 C C . GLU A 1 104 ? -2.077 22.822 1.171 1 98.78 104 GLU A C 1
ATOM 750 O O . GLU A 1 104 ? -3.286 22.648 1.006 1 98.78 104 GLU A O 1
ATOM 755 N N . ARG A 1 105 ? -1.347 23.602 0.388 1 98.54 105 ARG A N 1
ATOM 756 C CA . ARG A 1 105 ? -1.9 24.53 -0.593 1 98.54 105 ARG A CA 1
ATOM 757 C C . ARG A 1 105 ? -2.74 23.793 -1.631 1 98.54 105 ARG A C 1
ATOM 759 O O . ARG A 1 105 ? -3.753 24.315 -2.101 1 98.54 105 ARG A O 1
ATOM 766 N N . SER A 1 106 ? -2.393 22.524 -1.946 1 98.72 106 SER A N 1
ATOM 767 C CA . SER A 1 106 ? -3.062 21.819 -3.035 1 98.72 106 SER A CA 1
ATOM 768 C C . SER A 1 106 ? -4.207 20.958 -2.514 1 98.72 106 SER A C 1
ATOM 770 O O . SER A 1 106 ? -4.956 20.37 -3.298 1 98.72 106 SER A O 1
ATOM 772 N N . ALA A 1 107 ? -4.442 20.868 -1.25 1 98.81 107 ALA A N 1
ATOM 773 C CA . ALA A 1 107 ? -5.379 19.931 -0.635 1 98.81 107 ALA A CA 1
ATOM 774 C C . ALA A 1 107 ? -6.824 20.347 -0.9 1 98.81 107 ALA A C 1
ATOM 776 O O . ALA A 1 107 ? -7.153 21.535 -0.852 1 98.81 107 ALA A O 1
ATOM 777 N N . LYS A 1 108 ? -7.612 19.431 -1.202 1 98.79 108 LYS A N 1
ATOM 778 C CA . LYS A 1 108 ? -9.056 19.599 -1.34 1 98.79 108 LYS A CA 1
ATOM 779 C C . LYS A 1 108 ? -9.811 18.563 -0.512 1 98.79 108 LYS A C 1
ATOM 781 O O . LYS A 1 108 ? -9.896 17.395 -0.897 1 98.79 108 LYS A O 1
ATOM 786 N N . ILE A 1 109 ? -10.441 19.003 0.521 1 98.75 109 ILE A N 1
ATOM 787 C CA . ILE A 1 109 ? -11.132 18.094 1.428 1 98.75 109 ILE A CA 1
ATOM 788 C C . ILE A 1 109 ? -12.635 18.362 1.381 1 98.75 109 ILE A C 1
ATOM 790 O O . ILE A 1 109 ? -13.075 19.499 1.565 1 98.75 109 ILE A O 1
ATOM 794 N N . THR A 1 110 ? -13.378 17.404 1.033 1 98.81 110 THR A N 1
ATOM 795 C CA . THR A 1 110 ? -14.835 17.445 1.104 1 98.81 110 THR A CA 1
ATOM 796 C C . THR A 1 110 ? -15.351 16.496 2.182 1 98.81 110 THR A C 1
ATOM 798 O O . THR A 1 110 ? -15.323 15.276 2.007 1 98.81 110 THR A O 1
ATOM 801 N N . GLY A 1 111 ? -15.769 16.994 3.323 1 98.11 111 GLY A N 1
ATOM 802 C CA . GLY A 1 111 ? -16.232 16.184 4.439 1 98.11 111 GLY A CA 1
ATOM 803 C C . GLY A 1 111 ? -15.997 16.837 5.788 1 98.11 111 GLY A C 1
ATOM 804 O O . GLY A 1 111 ? -15.56 17.988 5.858 1 98.11 111 GLY A O 1
ATOM 805 N N . ASP A 1 112 ? -16.301 16.164 6.846 1 97.91 112 ASP A N 1
ATOM 806 C CA . ASP A 1 112 ? -16.129 16.676 8.202 1 97.91 112 ASP A CA 1
ATOM 807 C C . ASP A 1 112 ? -14.686 16.51 8.673 1 97.91 112 ASP A C 1
ATOM 809 O O . ASP A 1 112 ? -14.051 15.489 8.397 1 97.91 112 ASP A O 1
ATOM 813 N N . VAL A 1 113 ? -14.225 17.56 9.416 1 98.68 113 VAL A N 1
ATOM 814 C CA . VAL A 1 113 ? -12.847 17.538 9.896 1 98.68 113 VAL A CA 1
ATOM 815 C C . VAL A 1 113 ? -12.822 17.768 11.405 1 98.68 113 VAL A C 1
ATOM 817 O O . VAL A 1 113 ? -13.336 18.777 11.894 1 98.68 113 VAL A O 1
ATOM 820 N N . GLU A 1 114 ? -12.316 16.837 12.091 1 98.69 114 GLU A N 1
ATOM 821 C CA . GLU A 1 114 ? -12.091 16.953 13.529 1 98.69 114 GLU A CA 1
ATOM 822 C C . GLU A 1 114 ? -10.602 17.043 13.848 1 98.69 114 GLU A C 1
ATOM 824 O O . GLU A 1 114 ? -9.807 16.234 13.364 1 98.69 114 GLU A O 1
ATOM 829 N N . TYR A 1 115 ? -10.201 18.033 14.676 1 98.4 115 TYR A N 1
ATOM 830 C CA . TYR A 1 115 ? -8.783 18.295 14.895 1 98.4 115 TYR A CA 1
ATOM 831 C C . TYR A 1 115 ? -8.541 18.855 16.292 1 98.4 115 TYR A C 1
ATOM 833 O O . TYR A 1 115 ? -9.461 19.377 16.926 1 98.4 115 TYR A O 1
ATOM 841 N N . GLU A 1 116 ? -7.363 18.713 16.779 1 98.3 116 GLU A N 1
ATOM 842 C CA . GLU A 1 116 ? -6.927 19.444 17.965 1 98.3 116 GLU A CA 1
ATOM 843 C C . GLU A 1 116 ? -6.186 20.723 17.583 1 98.3 116 GLU A C 1
ATOM 845 O O . GLU A 1 116 ? -6.436 21.786 18.155 1 98.3 116 GLU A O 1
ATOM 850 N N . ASN A 1 117 ? -5.242 20.597 16.666 1 98.03 117 ASN A N 1
ATOM 851 C CA . ASN A 1 117 ? -4.529 21.713 16.054 1 98.03 117 ASN A CA 1
ATOM 852 C C . ASN A 1 117 ? -4.581 21.644 14.53 1 98.03 117 ASN A C 1
ATOM 854 O O . ASN A 1 117 ? -4.459 20.564 13.949 1 98.03 117 ASN A O 1
ATOM 858 N N . ILE A 1 118 ? -4.84 22.825 13.914 1 97.92 118 ILE A N 1
ATOM 859 C CA . ILE A 1 118 ? -4.966 22.815 12.461 1 97.92 118 ILE A CA 1
ATOM 860 C C . ILE A 1 118 ? -4.203 23.998 11.868 1 97.92 118 ILE A C 1
ATOM 862 O O . ILE A 1 118 ? -4.17 25.081 12.457 1 97.92 118 ILE A O 1
ATOM 866 N N . THR A 1 119 ? -3.45 23.722 10.812 1 98.62 119 THR A N 1
ATOM 867 C CA . THR A 1 119 ? -2.885 24.746 9.94 1 98.62 119 THR A CA 1
ATOM 868 C C . THR A 1 119 ? -3.408 24.591 8.515 1 98.62 119 THR A C 1
ATOM 870 O O . THR A 1 119 ? -3.335 23.506 7.935 1 98.62 119 THR A O 1
ATOM 873 N N . ILE A 1 120 ? -4.002 25.606 7.946 1 98.34 120 ILE A N 1
ATOM 874 C CA . ILE A 1 120 ? -4.442 25.595 6.555 1 98.34 120 ILE A CA 1
ATOM 875 C C . ILE A 1 120 ? -3.605 26.579 5.741 1 98.34 120 ILE A C 1
ATOM 877 O O . ILE A 1 120 ? -3.643 27.787 5.987 1 98.34 120 ILE A O 1
ATOM 881 N N . GLU A 1 121 ? -2.891 26.038 4.861 1 98.49 121 GLU A N 1
ATOM 882 C CA . GLU A 1 121 ? -2.087 26.892 3.992 1 98.49 121 GLU A CA 1
ATOM 883 C C . GLU A 1 121 ? -2.95 27.568 2.93 1 98.49 121 GLU A C 1
ATOM 885 O O . GLU A 1 121 ? -4.045 27.094 2.62 1 98.49 121 GLU A O 1
ATOM 890 N N . ASN A 1 122 ? -2.349 28.721 2.336 1 98.06 122 ASN A N 1
ATOM 891 C CA . ASN A 1 122 ? -3.053 29.417 1.264 1 98.06 122 ASN A CA 1
ATOM 892 C C . ASN A 1 122 ? -3.28 28.509 0.06 1 98.06 122 ASN A C 1
ATOM 894 O O . ASN A 1 122 ? -2.33 27.94 -0.481 1 98.06 122 ASN A O 1
ATOM 898 N N . GLY A 1 123 ? -4.464 28.272 -0.274 1 98.17 123 GLY A N 1
ATOM 899 C CA . GLY A 1 123 ? -4.832 27.433 -1.403 1 98.17 123 GLY A CA 1
ATOM 900 C C . GLY A 1 123 ? -5.567 26.17 -0.993 1 98.17 123 GLY A C 1
ATOM 901 O O . GLY A 1 123 ? -6.254 25.553 -1.81 1 98.17 123 GLY A O 1
ATOM 902 N N . GLY A 1 124 ? -5.278 25.756 0.255 1 98.36 124 GLY A N 1
ATOM 903 C CA . GLY A 1 124 ? -5.996 24.6 0.769 1 98.36 124 GLY A CA 1
ATOM 904 C C . GLY A 1 124 ? -7.478 24.857 0.965 1 98.36 124 GLY A C 1
ATOM 905 O O . GLY A 1 124 ? -7.876 25.953 1.367 1 98.36 124 GLY A O 1
ATOM 906 N N . HIS A 1 125 ? -8.211 23.809 0.67 1 97.81 125 HIS A N 1
ATOM 907 C CA . HIS A 1 125 ? -9.658 23.99 0.675 1 97.81 125 HIS A CA 1
ATOM 908 C C . HIS A 1 125 ? -10.348 22.894 1.479 1 97.81 125 HIS A C 1
ATOM 910 O O . HIS A 1 125 ? -10.018 21.714 1.34 1 97.81 125 HIS A O 1
ATOM 916 N N . ILE A 1 126 ? -11.27 23.277 2.244 1 98.04 126 ILE A N 1
ATOM 917 C CA . ILE A 1 126 ? -12.149 22.361 2.963 1 98.04 126 ILE A CA 1
ATOM 918 C C . ILE A 1 126 ? -13.607 22.718 2.684 1 98.04 126 ILE A C 1
ATOM 920 O O . ILE A 1 126 ? -14.015 23.868 2.86 1 98.04 126 ILE A O 1
ATOM 924 N N . ASP A 1 127 ? -14.286 21.921 2.107 1 98.26 127 ASP A N 1
ATOM 925 C CA . ASP A 1 127 ? -15.738 22.014 1.995 1 98.26 127 ASP A CA 1
ATOM 926 C C . ASP A 1 127 ? -16.426 21.049 2.957 1 98.26 127 ASP A C 1
ATOM 928 O O . ASP A 1 127 ? -16.608 19.872 2.639 1 98.26 127 ASP A O 1
ATOM 932 N N . GLY A 1 128 ? -16.745 21.476 4.195 1 97.81 128 GLY A N 1
ATOM 933 C CA . GLY A 1 128 ? -17.341 20.637 5.223 1 97.81 128 GLY A CA 1
ATOM 934 C C . GLY A 1 128 ? -17.368 21.296 6.589 1 97.81 128 GLY A C 1
ATOM 935 O O . GLY A 1 128 ? -17.215 22.515 6.7 1 97.81 128 GLY A O 1
ATOM 936 N N . ARG A 1 129 ? -17.666 20.596 7.61 1 97.07 129 ARG A N 1
ATOM 937 C CA . ARG A 1 129 ? -17.748 21.088 8.981 1 97.07 129 ARG A CA 1
ATOM 938 C C . ARG A 1 129 ? -16.447 20.832 9.734 1 97.07 129 ARG A C 1
ATOM 940 O O . ARG A 1 129 ? -15.868 19.749 9.633 1 97.07 129 ARG A O 1
ATOM 947 N N . LEU A 1 130 ? -15.958 21.849 10.412 1 97.42 130 LEU A N 1
ATOM 948 C CA . LEU A 1 130 ? -14.789 21.718 11.273 1 97.42 130 LEU A CA 1
ATOM 949 C C . LEU A 1 130 ? -15.201 21.615 12.738 1 97.42 130 LEU A C 1
ATOM 951 O O . LEU A 1 130 ? -16.094 22.337 13.188 1 97.42 130 LEU A O 1
ATOM 955 N N . LYS A 1 131 ? -14.628 20.646 13.386 1 96.82 131 LYS A N 1
ATOM 956 C CA . LYS A 1 131 ? -14.868 20.473 14.815 1 96.82 131 LYS A CA 1
ATOM 957 C C . LYS A 1 131 ? -13.555 20.344 15.582 1 96.82 131 LYS A C 1
ATOM 959 O O . LYS A 1 131 ? -12.744 19.463 15.291 1 96.82 131 LYS A O 1
ATOM 964 N N . HIS A 1 132 ? -13.271 21.192 16.551 1 96.48 132 HIS A N 1
ATOM 965 C CA . HIS A 1 132 ? -12.105 21.112 17.424 1 96.48 132 HIS A CA 1
ATOM 966 C C . HIS A 1 132 ? -12.289 20.039 18.492 1 96.48 132 HIS A C 1
ATOM 968 O O . HIS A 1 132 ? -13.333 19.98 19.145 1 96.48 132 HIS A O 1
ATOM 974 N N . MET A 1 133 ? -11.268 19.11 18.649 1 90.41 133 MET A N 1
ATOM 975 C CA . MET A 1 133 ? -11.298 18.064 19.667 1 90.41 133 MET A CA 1
ATOM 976 C C . MET A 1 133 ? -10.88 18.615 21.027 1 90.41 133 MET A C 1
ATOM 978 O O . MET A 1 133 ? -9.827 19.244 21.149 1 90.41 133 MET A O 1
ATOM 982 N N . SER A 1 134 ? -11.753 19.134 21.904 1 79.71 134 SER A N 1
ATOM 983 C CA . SER A 1 134 ? -11.442 19.758 23.186 1 79.71 134 SER A CA 1
ATOM 984 C C . SER A 1 134 ? -10.932 18.731 24.192 1 79.71 134 SER A C 1
ATOM 986 O O . SER A 1 134 ? -11.474 17.628 24.29 1 79.71 134 SER A O 1
ATOM 988 N N . THR A 1 135 ? -9.676 18.561 24.281 1 60.38 135 THR A N 1
ATOM 989 C CA . THR A 1 135 ? -9.25 17.793 25.445 1 60.38 135 THR A CA 1
ATOM 990 C C . THR A 1 135 ? -9.868 18.357 26.722 1 60.38 135 THR A C 1
ATOM 992 O O . THR A 1 135 ? -9.473 19.429 27.187 1 60.38 135 THR A O 1
ATOM 995 N N . VAL A 1 136 ? -11.159 18.649 26.752 1 51.96 136 VAL A N 1
ATOM 996 C CA . VAL A 1 136 ? -11.655 19.192 28.012 1 51.96 136 VAL A CA 1
ATOM 997 C C . VAL A 1 136 ? -11.042 18.426 29.182 1 51.96 136 VAL A C 1
ATOM 999 O O . VAL A 1 136 ? -11.204 17.208 29.287 1 51.96 136 VAL A O 1
ATOM 1002 N N . PRO A 1 137 ? -9.926 18.906 29.75 1 50.15 137 PRO A N 1
ATOM 1003 C CA . PRO A 1 137 ? -9.584 18.246 31.012 1 50.15 137 PRO A CA 1
ATOM 1004 C C . PRO A 1 137 ? -10.816 17.811 31.803 1 50.15 137 PRO A C 1
ATOM 1006 O O . PRO A 1 137 ? -11.813 18.536 31.847 1 50.15 137 PRO A O 1
ATOM 1009 N N . ALA A 1 138 ? -11.028 16.493 31.856 1 47.81 138 ALA A N 1
ATOM 1010 C CA . ALA A 1 138 ? -12.09 16.007 32.733 1 47.81 138 ALA A CA 1
ATOM 1011 C C . ALA A 1 138 ? -12.408 17.024 33.825 1 47.81 138 ALA A C 1
ATOM 1013 O O . ALA A 1 138 ? -11.501 17.575 34.452 1 47.81 138 ALA A O 1
ATOM 1014 N N . ALA A 1 139 ? -13.491 17.774 33.647 1 47.37 139 ALA A N 1
ATOM 1015 C CA . ALA A 1 139 ? -13.914 18.613 34.765 1 47.37 139 ALA A CA 1
ATOM 1016 C C . ALA A 1 139 ? -13.511 17.993 36.1 1 47.37 139 ALA A C 1
ATOM 1018 O O . ALA A 1 139 ? -13.67 16.788 36.305 1 47.37 139 ALA A O 1
ATOM 1019 N N . ALA A 1 140 ? -12.421 18.388 36.731 1 49.31 140 ALA A N 1
ATOM 1020 C CA . ALA A 1 140 ? -12.174 17.927 38.095 1 49.31 140 ALA A CA 1
ATOM 1021 C C . ALA A 1 140 ? -13.485 17.67 38.832 1 49.31 140 ALA A C 1
ATOM 1023 O O . ALA A 1 140 ? -14.449 18.425 38.68 1 49.31 140 ALA A O 1
ATOM 1024 N N . PRO A 1 141 ? -13.793 16.42 39.174 1 48.46 141 PRO A N 1
ATOM 1025 C CA . PRO A 1 141 ? -15.045 16.184 39.896 1 48.46 141 PRO A CA 1
ATOM 1026 C C . PRO A 1 141 ? -15.41 17.331 40.835 1 48.46 141 PRO A C 1
ATOM 1028 O O . PRO A 1 141 ? -14.526 17.944 41.44 1 48.46 141 PRO A O 1
ATOM 1031 N N . ALA A 1 142 ? -16.363 18.12 40.439 1 49.49 142 ALA A N 1
ATOM 1032 C CA . ALA A 1 142 ? -16.871 19.093 41.403 1 49.49 142 ALA A CA 1
ATOM 1033 C C . ALA A 1 142 ? -16.748 18.567 42.83 1 49.49 142 ALA A C 1
ATOM 1035 O O . ALA A 1 142 ? -17.074 17.409 43.102 1 49.49 142 ALA A O 1
ATOM 1036 N N . GLY A 1 143 ? -15.597 18.834 43.564 1 46.68 143 GLY A N 1
ATOM 1037 C CA . GLY A 1 143 ? -15.497 18.408 44.951 1 46.68 143 GLY A CA 1
ATOM 1038 C C . GLY A 1 143 ? -16.834 18.394 45.669 1 46.68 143 GLY A C 1
ATOM 1039 O O . GLY A 1 143 ? -17.809 18.975 45.187 1 46.68 143 GLY A O 1
ATOM 1040 N N . PRO A 1 144 ? -17.099 17.417 46.514 1 49.78 144 PRO A N 1
ATOM 1041 C CA . PRO A 1 144 ? -18.363 17.344 47.251 1 49.78 144 PRO A CA 1
ATOM 1042 C C . PRO A 1 144 ? -18.828 18.707 47.76 1 49.78 144 PRO A C 1
ATOM 1044 O O . PRO A 1 144 ? -18.013 19.508 48.225 1 49.78 144 PRO A O 1
ATOM 1047 N N . ARG A 1 145 ? -19.803 19.326 47.121 1 49.88 145 ARG A N 1
ATOM 1048 C CA . ARG A 1 145 ? -20.386 20.552 47.654 1 49.88 145 ARG A CA 1
ATOM 1049 C C . ARG A 1 145 ? -20.458 20.507 49.177 1 49.88 145 ARG A C 1
ATOM 1051 O O . ARG A 1 145 ? -20.819 19.48 49.756 1 49.88 145 ARG A O 1
ATOM 1058 N N . PRO A 1 146 ? -19.632 21.199 49.941 1 46.95 146 PRO A N 1
ATOM 1059 C CA . PRO A 1 146 ? -19.781 21.137 51.396 1 46.95 146 PRO A CA 1
ATOM 1060 C C . PRO A 1 146 ? -21.242 21.15 51.841 1 46.95 146 PRO A C 1
ATOM 1062 O O . PRO A 1 146 ? -22.034 21.957 51.347 1 46.95 146 PRO A O 1
ATOM 1065 N N . VAL A 1 147 ? -21.799 19.999 52.284 1 50.25 147 VAL A N 1
ATOM 1066 C CA . VAL A 1 147 ? -23.125 19.899 52.883 1 50.25 147 VAL A CA 1
ATOM 1067 C C . VAL A 1 147 ? -23.355 21.075 53.83 1 50.25 147 VAL A C 1
ATOM 1069 O O . VAL A 1 147 ? -22.486 21.407 54.639 1 50.25 147 VAL A O 1
ATOM 1072 N N . GLU A 1 148 ? -23.936 22.221 53.412 1 48.2 148 GLU A N 1
ATOM 1073 C CA . GLU A 1 148 ? -24.367 23.309 54.286 1 48.2 148 GLU A CA 1
ATOM 1074 C C . GLU A 1 148 ? -24.96 22.77 55.585 1 48.2 148 GLU A C 1
ATOM 1076 O O . GLU A 1 148 ? -25.848 21.916 55.562 1 48.2 148 GLU A O 1
ATOM 1081 N N . ALA A 1 149 ? -24.216 22.837 56.719 1 49.24 149 ALA A N 1
ATOM 1082 C CA . ALA A 1 149 ? -24.662 22.452 58.055 1 49.24 149 ALA A CA 1
ATOM 1083 C C . ALA A 1 149 ? -26.054 23.004 58.349 1 49.24 149 ALA A C 1
ATOM 1085 O O . ALA A 1 149 ? -26.324 24.183 58.109 1 49.24 149 ALA A O 1
ATOM 1086 N N . ALA A 1 150 ? -27.126 22.175 58.325 1 51.98 150 ALA A N 1
ATOM 1087 C CA . ALA A 1 150 ? -28.488 22.516 58.726 1 51.98 150 ALA A CA 1
ATOM 1088 C C . ALA A 1 150 ? -28.497 23.272 60.051 1 51.98 150 ALA A C 1
ATOM 1090 O O . ALA A 1 150 ? -27.733 22.947 60.963 1 51.98 150 ALA A O 1
ATOM 1091 N N . PRO A 1 151 ? -28.934 24.483 60.093 1 52.55 151 PRO A N 1
ATOM 1092 C CA . PRO A 1 151 ? -29.004 25.272 61.325 1 52.55 151 PRO A CA 1
ATOM 1093 C C . PRO A 1 151 ? -29.623 24.499 62.486 1 52.55 151 PRO A C 1
ATOM 1095 O O . PRO A 1 151 ? -30.454 23.613 62.27 1 52.55 151 PRO A O 1
ATOM 1098 N N . SER A 1 152 ? -28.912 24.178 63.565 1 52.55 152 SER A N 1
ATOM 1099 C CA . SER A 1 152 ? -29.364 23.503 64.777 1 52.55 152 SER A CA 1
ATOM 1100 C C . SER A 1 152 ? -30.658 24.117 65.302 1 52.55 152 SER A C 1
ATOM 1102 O O . SER A 1 152 ? -30.766 25.338 65.427 1 52.55 152 SER A O 1
ATOM 1104 N N . PRO A 1 153 ? -31.838 23.576 65.091 1 49.82 153 PRO A N 1
ATOM 1105 C CA . PRO A 1 153 ? -33.155 24.038 65.535 1 49.82 153 PRO A CA 1
ATOM 1106 C C . PRO A 1 153 ? -33.198 24.354 67.028 1 49.82 153 PRO A C 1
ATOM 1108 O O . PRO A 1 153 ? -34.251 24.718 67.557 1 49.82 153 PRO A O 1
ATOM 1111 N N . PHE A 1 154 ? -32.216 23.901 67.838 1 45.65 154 PHE A N 1
ATOM 1112 C CA . PHE A 1 154 ? -32.494 23.878 69.269 1 45.65 154 PHE A CA 1
ATOM 1113 C C . PHE A 1 154 ? -32.617 25.294 69.82 1 45.65 154 PHE A C 1
ATOM 1115 O O . PHE A 1 154 ? -32.852 25.483 71.015 1 45.65 154 PHE A O 1
ATOM 1122 N N . ALA A 1 155 ? -32.128 26.348 69.069 1 40.82 155 ALA A N 1
ATOM 1123 C CA . ALA A 1 155 ? -32.022 27.553 69.887 1 40.82 155 ALA A CA 1
ATOM 1124 C C . ALA A 1 155 ? -33.399 28.144 70.175 1 40.82 155 ALA A C 1
ATOM 1126 O O . ALA A 1 155 ? -33.508 29.249 70.711 1 40.82 155 ALA A O 1
ATOM 1127 N N . ALA A 1 156 ? -34.439 27.586 69.477 1 41.11 156 ALA A N 1
ATOM 1128 C CA . ALA A 1 156 ? -35.575 28.496 69.601 1 41.11 156 ALA A CA 1
ATOM 1129 C C . ALA A 1 156 ? -36.12 28.503 71.027 1 41.11 156 ALA A C 1
ATOM 1131 O O . ALA A 1 156 ? -36.952 29.343 71.376 1 41.11 156 ALA A O 1
ATOM 1132 N N . ALA A 1 157 ? -35.977 27.277 71.642 1 40.99 157 ALA A N 1
ATOM 1133 C CA . ALA A 1 157 ? -37.081 27.219 72.597 1 40.99 157 ALA A CA 1
ATOM 1134 C C . ALA A 1 157 ? -36.842 28.167 73.769 1 40.99 157 ALA A C 1
ATOM 1136 O O . ALA A 1 157 ? -37.586 28.149 74.752 1 40.99 157 ALA A O 1
ATOM 1137 N N . ALA A 1 158 ? -35.591 28.769 73.76 1 37.7 158 ALA A N 1
ATOM 1138 C CA . ALA A 1 158 ? -35.487 29.276 75.126 1 37.7 158 ALA A CA 1
ATOM 1139 C C . ALA A 1 158 ? -36.479 30.409 75.367 1 37.7 158 ALA A C 1
ATOM 1141 O O . ALA A 1 158 ? -36.723 30.796 76.513 1 37.7 158 ALA A O 1
ATOM 1142 N N . ASN A 1 159 ? -36.629 31.207 74.287 1 37.18 159 ASN A N 1
ATOM 1143 C CA . ASN A 1 159 ? -37.055 32.513 74.778 1 37.18 159 ASN A CA 1
ATOM 1144 C C . ASN A 1 159 ? -38.535 32.516 75.15 1 37.18 159 ASN A C 1
ATOM 1146 O O . ASN A 1 159 ? -39.097 33.566 75.469 1 37.18 159 ASN A O 1
ATOM 1150 N N . GLU A 1 160 ? -39.273 31.434 74.986 1 31.08 160 GLU A N 1
ATOM 1151 C CA . GLU A 1 160 ? -40.539 31.833 75.594 1 31.08 160 GLU A CA 1
ATOM 1152 C C . GLU A 1 160 ? -40.437 31.855 77.116 1 31.08 160 GLU A C 1
ATOM 1154 O O . GLU A 1 160 ? -39.809 30.98 77.715 1 31.08 160 GLU A O 1
ATOM 1159 N N . MET B 1 1 ? 55.749 65.833 -48.039 1 31.91 1 MET B N 1
ATOM 1160 C CA . MET B 1 1 ? 55.833 64.416 -48.385 1 31.91 1 MET B CA 1
ATOM 1161 C C . MET B 1 1 ? 55.727 63.545 -47.138 1 31.91 1 MET B C 1
ATOM 1163 O O . MET B 1 1 ? 56.738 63.234 -46.504 1 31.91 1 MET B O 1
ATOM 1167 N N . PHE B 1 2 ? 54.706 63.871 -46.139 1 39.89 2 PHE B N 1
ATOM 1168 C CA . PHE B 1 2 ? 54.26 63.367 -44.845 1 39.89 2 PHE B CA 1
ATOM 1169 C C . PHE B 1 2 ? 53.854 61.901 -44.946 1 39.89 2 PHE B C 1
ATOM 1171 O O . PHE B 1 2 ? 52.845 61.573 -45.573 1 39.89 2 PHE B O 1
ATOM 1178 N N . ASN B 1 3 ? 54.83 60.925 -45.03 1 37.66 3 ASN B N 1
ATOM 1179 C CA . ASN B 1 3 ? 54.748 59.469 -45.062 1 37.66 3 ASN B CA 1
ATOM 1180 C C . ASN B 1 3 ? 53.994 58.923 -43.853 1 37.66 3 ASN B C 1
ATOM 1182 O O . ASN B 1 3 ? 54.447 59.065 -42.717 1 37.66 3 ASN B O 1
ATOM 1186 N N . GLY B 1 4 ? 52.679 59.009 -43.782 1 38.25 4 GLY B N 1
ATOM 1187 C CA . GLY B 1 4 ? 51.714 58.547 -42.797 1 38.25 4 GLY B CA 1
ATOM 1188 C C . GLY B 1 4 ? 51.846 57.07 -42.48 1 38.25 4 GLY B C 1
ATOM 1189 O O . GLY B 1 4 ? 51.795 56.229 -43.38 1 38.25 4 GLY B O 1
ATOM 1190 N N . ASN B 1 5 ? 52.693 56.689 -41.508 1 34.13 5 ASN B N 1
ATOM 1191 C CA . ASN B 1 5 ? 52.947 55.357 -40.969 1 34.13 5 ASN B CA 1
ATOM 1192 C C . ASN B 1 5 ? 51.655 54.672 -40.534 1 34.13 5 ASN B C 1
ATOM 1194 O O . ASN B 1 5 ? 50.943 55.177 -39.664 1 34.13 5 ASN B O 1
ATOM 1198 N N . ASN B 1 6 ? 50.973 53.93 -41.379 1 36.89 6 ASN B N 1
ATOM 1199 C CA . ASN B 1 6 ? 49.786 53.099 -41.213 1 36.89 6 ASN B CA 1
ATOM 1200 C C . ASN B 1 6 ? 50.007 52.007 -40.171 1 36.89 6 ASN B C 1
ATOM 1202 O O . ASN B 1 6 ? 50.794 51.084 -40.39 1 36.89 6 ASN B O 1
ATOM 1206 N N . ARG B 1 7 ? 50.189 52.351 -38.864 1 33.82 7 ARG B N 1
ATOM 1207 C CA . ARG B 1 7 ? 50.253 51.34 -37.814 1 33.82 7 ARG B CA 1
ATOM 1208 C C . ARG B 1 7 ? 49.091 50.359 -37.927 1 33.82 7 ARG B C 1
ATOM 1210 O O . ARG B 1 7 ? 47.931 50.77 -38.002 1 33.82 7 ARG B O 1
ATOM 1217 N N . GLY B 1 8 ? 49.28 49.229 -38.519 1 32.56 8 GLY B N 1
ATOM 1218 C CA . GLY B 1 8 ? 48.436 48.049 -38.624 1 32.56 8 GLY B CA 1
ATOM 1219 C C . GLY B 1 8 ? 47.919 47.564 -37.283 1 32.56 8 GLY B C 1
ATOM 1220 O O . GLY B 1 8 ? 48.669 47.507 -36.306 1 32.56 8 GLY B O 1
ATOM 1221 N N . ARG B 1 9 ? 46.682 47.957 -36.859 1 35.04 9 ARG B N 1
ATOM 1222 C CA . ARG B 1 9 ? 45.888 47.508 -35.72 1 35.04 9 ARG B CA 1
ATOM 1223 C C . ARG B 1 9 ? 45.944 45.991 -35.578 1 35.04 9 ARG B C 1
ATOM 1225 O O . ARG B 1 9 ? 45.572 45.262 -36.5 1 35.04 9 ARG B O 1
ATOM 1232 N N . ASP B 1 10 ? 46.967 45.431 -34.961 1 35.7 10 ASP B N 1
ATOM 1233 C CA . ASP B 1 10 ? 47.021 44.03 -34.556 1 35.7 10 ASP B CA 1
ATOM 1234 C C . ASP B 1 10 ? 45.752 43.625 -33.808 1 35.7 10 ASP B C 1
ATOM 1236 O O . ASP B 1 10 ? 45.419 44.214 -32.777 1 35.7 10 ASP B O 1
ATOM 1240 N N . ARG B 1 11 ? 44.66 43.342 -34.53 1 36.52 11 ARG B N 1
ATOM 1241 C CA . ARG B 1 11 ? 43.434 42.745 -34.01 1 36.52 11 ARG B CA 1
ATOM 1242 C C . ARG B 1 11 ? 43.745 41.56 -33.102 1 36.52 11 ARG B C 1
ATOM 1244 O O . ARG B 1 11 ? 44.355 40.581 -33.537 1 36.52 11 ARG B O 1
ATOM 1251 N N . ASP B 1 12 ? 44.13 41.833 -31.836 1 38.35 12 ASP B N 1
ATOM 1252 C CA . ASP B 1 12 ? 44.246 40.809 -30.801 1 38.35 12 ASP B CA 1
ATOM 1253 C C . ASP B 1 12 ? 43.093 39.811 -30.886 1 38.35 12 ASP B C 1
ATOM 1255 O O . ASP B 1 12 ? 41.937 40.168 -30.651 1 38.35 12 ASP B O 1
ATOM 1259 N N . GLU B 1 13 ? 43.063 38.954 -31.876 1 38.78 13 GLU B N 1
ATOM 1260 C CA . GLU B 1 13 ? 42.114 37.846 -31.928 1 38.78 13 GLU B CA 1
ATOM 1261 C C . GLU B 1 13 ? 42.091 37.078 -30.61 1 38.78 13 GLU B C 1
ATOM 1263 O O . GLU B 1 13 ? 43.054 36.388 -30.27 1 38.78 13 GLU B O 1
ATOM 1268 N N . ARG B 1 14 ? 41.737 37.766 -29.454 1 41.27 14 ARG B N 1
ATOM 1269 C CA . ARG B 1 14 ? 41.568 36.927 -28.271 1 41.27 14 ARG B CA 1
ATOM 1270 C C . ARG B 1 14 ? 40.902 35.603 -28.63 1 41.27 14 ARG B C 1
ATOM 1272 O O . ARG B 1 14 ? 39.978 35.568 -29.445 1 41.27 14 ARG B O 1
ATOM 1279 N N . PRO B 1 15 ? 41.553 34.493 -28.51 1 38.82 15 PRO B N 1
ATOM 1280 C CA . PRO B 1 15 ? 40.971 33.189 -28.837 1 38.82 15 PRO B CA 1
ATOM 1281 C C . PRO B 1 15 ? 39.593 32.984 -28.212 1 38.82 15 PRO B C 1
ATOM 1283 O O . PRO B 1 15 ? 39.32 33.503 -27.127 1 38.82 15 PRO B O 1
ATOM 1286 N N . ALA B 1 16 ? 38.474 32.969 -29.015 1 40.85 16 ALA B N 1
ATOM 1287 C CA . ALA B 1 16 ? 37.119 32.606 -28.609 1 40.85 16 ALA B CA 1
ATOM 1288 C C . ALA B 1 16 ? 37.138 31.501 -27.557 1 40.85 16 ALA B C 1
ATOM 1290 O O . ALA B 1 16 ? 37.908 30.544 -27.667 1 40.85 16 ALA B O 1
ATOM 1291 N N . MET B 1 17 ? 37.078 31.934 -26.268 1 41.1 17 MET B N 1
ATOM 1292 C CA . MET B 1 17 ? 36.933 30.914 -25.233 1 41.1 17 MET B CA 1
ATOM 1293 C C . MET B 1 17 ? 36.064 29.761 -25.723 1 41.1 17 MET B C 1
ATOM 1295 O O . MET B 1 17 ? 35.071 29.979 -26.418 1 41.1 17 MET B O 1
ATOM 1299 N N . PRO B 1 18 ? 36.568 28.501 -25.85 1 43.91 18 PRO B N 1
ATOM 1300 C CA . PRO B 1 18 ? 35.704 27.4 -26.283 1 43.91 18 PRO B CA 1
ATOM 1301 C C . PRO B 1 18 ? 34.329 27.433 -25.618 1 43.91 18 PRO B C 1
ATOM 1303 O O . PRO B 1 18 ? 34.177 28.001 -24.534 1 43.91 18 PRO B O 1
ATOM 1306 N N . PRO B 1 19 ? 33.3 27.479 -26.42 1 42.38 19 PRO B N 1
ATOM 1307 C CA . PRO B 1 19 ? 31.958 27.484 -25.832 1 42.38 19 PRO B CA 1
ATOM 1308 C C . PRO B 1 19 ? 31.853 26.594 -24.595 1 42.38 19 PRO B C 1
ATOM 1310 O O . PRO B 1 19 ? 32.613 25.632 -24.456 1 42.38 19 PRO B O 1
ATOM 1313 N N . ALA B 1 20 ? 31.463 27.176 -23.507 1 44.78 20 ALA B N 1
ATOM 1314 C CA . ALA B 1 20 ? 31.194 26.429 -22.281 1 44.78 20 ALA B CA 1
ATOM 1315 C C . ALA B 1 20 ? 30.536 25.087 -22.59 1 44.78 20 ALA B C 1
ATOM 1317 O O . ALA B 1 20 ? 29.827 24.952 -23.589 1 44.78 20 ALA B O 1
ATOM 1318 N N . PRO B 1 21 ? 31.162 23.933 -22.203 1 42.59 21 PRO B N 1
ATOM 1319 C CA . PRO B 1 21 ? 30.513 22.643 -22.449 1 42.59 21 PRO B CA 1
ATOM 1320 C C . PRO B 1 21 ? 29.01 22.678 -22.18 1 42.59 21 PRO B C 1
ATOM 1322 O O . PRO B 1 21 ? 28.54 23.502 -21.391 1 42.59 21 PRO B O 1
ATOM 1325 N N . PRO B 1 22 ? 28.19 22.247 -23.114 1 37.22 22 PRO B N 1
ATOM 1326 C CA . PRO B 1 22 ? 26.746 22.21 -22.874 1 37.22 22 PRO B CA 1
ATOM 1327 C C . PRO B 1 22 ? 26.395 21.819 -21.44 1 37.22 22 PRO B C 1
ATOM 1329 O O . PRO B 1 22 ? 27.115 21.034 -20.817 1 37.22 22 PRO B O 1
ATOM 1332 N N . GLN B 1 23 ? 25.926 22.683 -20.618 1 34.68 23 GLN B N 1
ATOM 1333 C CA . GLN B 1 23 ? 25.363 22.342 -19.316 1 34.68 23 GLN B CA 1
ATOM 1334 C C . GLN B 1 23 ? 24.567 21.042 -19.385 1 34.68 23 GLN B C 1
ATOM 1336 O O . GLN B 1 23 ? 23.795 20.829 -20.322 1 34.68 23 GLN B O 1
ATOM 1341 N N . GLN B 1 24 ? 25.099 19.883 -18.833 1 32.56 24 GLN B N 1
ATOM 1342 C CA . GLN B 1 24 ? 24.302 18.679 -18.622 1 32.56 24 GLN B CA 1
ATOM 1343 C C . GLN B 1 24 ? 22.857 19.029 -18.28 1 32.56 24 GLN B C 1
ATOM 1345 O O . GLN B 1 24 ? 22.599 19.759 -17.321 1 32.56 24 GLN B O 1
ATOM 1350 N N . SER B 1 25 ? 22.039 19.351 -19.272 1 32.84 25 SER B N 1
ATOM 1351 C CA . SER B 1 25 ? 20.602 19.378 -19.015 1 32.84 25 SER B CA 1
ATOM 1352 C C . SER B 1 25 ? 20.223 18.418 -17.893 1 32.84 25 SER B C 1
ATOM 1354 O O . SER B 1 25 ? 20.706 17.285 -17.849 1 32.84 25 SER B O 1
ATOM 1356 N N . SER B 1 26 ? 20.076 18.944 -16.733 1 33.64 26 SER B N 1
ATOM 1357 C CA . SER B 1 26 ? 19.457 18.19 -15.647 1 33.64 26 SER B CA 1
ATOM 1358 C C . SER B 1 26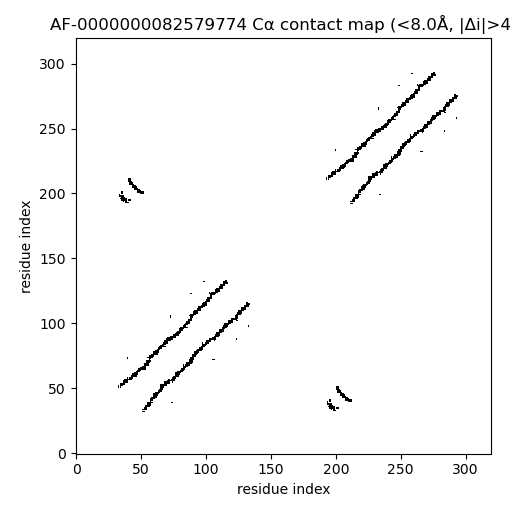 ? 18.44 17.187 -16.181 1 33.64 26 SER B C 1
ATOM 1360 O O . SER B 1 26 ? 17.51 17.56 -16.898 1 33.64 26 SER B O 1
ATOM 1362 N N . GLY B 1 27 ? 18.912 16.012 -16.651 1 29.98 27 GLY B N 1
ATOM 1363 C CA . GLY B 1 27 ? 18.102 14.851 -16.986 1 29.98 27 GLY B CA 1
ATOM 1364 C C . GLY B 1 27 ? 16.71 14.902 -16.384 1 29.98 27 GLY B C 1
ATOM 1365 O O . GLY B 1 27 ? 16.486 15.58 -15.379 1 29.98 27 GLY B O 1
ATOM 1366 N N . ASN B 1 28 ? 15.752 14.826 -17.289 1 30.57 28 ASN B N 1
ATOM 1367 C CA . ASN B 1 28 ? 14.381 14.429 -16.987 1 30.57 28 ASN B CA 1
ATOM 1368 C C . ASN B 1 28 ? 14.313 13.547 -15.744 1 30.57 28 ASN B C 1
ATOM 1370 O O . ASN B 1 28 ? 14.79 12.411 -15.757 1 30.57 28 ASN B O 1
ATOM 1374 N N . GLY B 1 29 ? 14.81 14.108 -14.655 1 33.8 29 GLY B N 1
ATOM 1375 C CA . GLY B 1 29 ? 14.459 13.33 -13.478 1 33.8 29 GLY B CA 1
ATOM 1376 C C . GLY B 1 29 ? 13.261 12.426 -13.697 1 33.8 29 GLY B C 1
ATOM 1377 O O . GLY B 1 29 ? 12.125 12.9 -13.777 1 33.8 29 GLY B O 1
ATOM 1378 N N . GLY B 1 30 ? 13.365 11.625 -14.756 1 33.86 30 GLY B N 1
ATOM 1379 C CA . GLY B 1 30 ? 12.429 10.524 -14.919 1 33.86 30 GLY B CA 1
ATOM 1380 C C . GLY B 1 30 ? 11.643 10.216 -13.658 1 33.86 30 GLY B C 1
ATOM 1381 O O . GLY B 1 30 ? 12.093 10.52 -12.551 1 33.86 30 GLY B O 1
ATOM 1382 N N . LYS B 1 31 ? 10.419 10.459 -13.695 1 39.32 31 LYS B N 1
ATOM 1383 C CA . LYS B 1 31 ? 9.587 9.843 -12.666 1 39.32 31 LYS B CA 1
ATOM 1384 C C . LYS B 1 31 ? 10.299 8.659 -12.019 1 39.32 31 LYS B C 1
ATOM 1386 O O . LYS B 1 31 ? 10.428 7.596 -12.63 1 39.32 31 LYS B O 1
ATOM 1391 N N . ARG B 1 32 ? 11.651 8.723 -11.681 1 41.77 32 ARG B N 1
ATOM 1392 C CA . ARG B 1 32 ? 12.336 7.721 -10.87 1 41.77 32 ARG B CA 1
ATOM 1393 C C . ARG B 1 32 ? 11.355 6.682 -10.338 1 41.77 32 ARG B C 1
ATOM 1395 O O . ARG B 1 32 ? 10.201 7.002 -10.047 1 41.77 32 ARG B O 1
ATOM 1402 N N . GLY B 1 33 ? 11.444 5.468 -10.762 1 51.58 33 GLY B N 1
ATOM 1403 C CA . GLY B 1 33 ? 10.618 4.287 -10.565 1 51.58 33 GLY B CA 1
ATOM 1404 C C . GLY B 1 33 ? 9.844 4.311 -9.261 1 51.58 33 GLY B C 1
ATOM 1405 O O . GLY B 1 33 ? 10.412 4.078 -8.192 1 51.58 33 GLY B O 1
ATOM 1406 N N . MET B 1 34 ? 8.998 5.254 -9.114 1 61.06 34 MET B N 1
ATOM 1407 C CA . MET B 1 34 ? 8.107 5.409 -7.968 1 61.06 34 MET B CA 1
ATOM 1408 C C . MET B 1 34 ? 7.662 4.05 -7.437 1 61.06 34 MET B C 1
ATOM 1410 O O . MET B 1 34 ? 6.987 3.295 -8.14 1 61.06 34 MET B O 1
ATOM 1414 N N . PHE B 1 35 ? 8.541 3.405 -6.712 1 76.04 35 PHE B N 1
ATOM 1415 C CA . PHE B 1 35 ? 8.212 2.106 -6.138 1 76.04 35 PHE B CA 1
ATOM 1416 C C . PHE B 1 35 ? 7.228 2.257 -4.984 1 76.04 35 PHE B C 1
ATOM 1418 O O . PHE B 1 35 ? 7.225 3.279 -4.294 1 76.04 35 PHE B O 1
ATOM 1425 N N . SER B 1 36 ? 6.275 1.374 -4.992 1 94.36 36 SER B N 1
ATOM 1426 C CA . SER B 1 36 ? 5.326 1.258 -3.89 1 94.36 36 SER B CA 1
ATOM 1427 C C . SER B 1 36 ? 5.76 0.183 -2.898 1 94.36 36 SER B C 1
ATOM 1429 O O . SER B 1 36 ? 6.214 -0.891 -3.299 1 94.36 36 SER B O 1
ATOM 1431 N N . VAL B 1 37 ? 5.755 0.572 -1.624 1 95.62 37 VAL B N 1
ATOM 1432 C CA . VAL B 1 37 ? 6.151 -0.368 -0.58 1 95.62 37 VAL B CA 1
ATOM 1433 C C . VAL B 1 37 ? 5.072 -0.426 0.499 1 95.62 37 VAL B C 1
ATOM 1435 O O . VAL B 1 37 ? 4.752 0.59 1.121 1 95.62 37 VAL B O 1
ATOM 1438 N N . ILE B 1 38 ? 4.555 -1.562 0.688 1 96.41 38 ILE B N 1
ATOM 1439 C CA . ILE B 1 38 ? 3.693 -1.839 1.832 1 96.41 38 ILE B CA 1
ATOM 1440 C C . ILE B 1 38 ? 4.515 -2.462 2.958 1 96.41 38 ILE B C 1
ATOM 1442 O O . ILE B 1 38 ? 4.852 -3.647 2.906 1 96.41 38 ILE B O 1
ATOM 1446 N N . GLY B 1 39 ? 4.832 -1.572 3.916 1 96.53 39 GLY B N 1
ATOM 1447 C CA . GLY B 1 39 ? 5.756 -1.962 4.969 1 96.53 39 GLY B CA 1
ATOM 1448 C C . GLY B 1 39 ? 5.145 -2.922 5.973 1 96.53 39 GLY B C 1
ATOM 1449 O O . GLY B 1 39 ? 3.935 -3.159 5.956 1 96.53 39 GLY B O 1
ATOM 1450 N N . PRO B 1 40 ? 6.005 -3.511 6.892 1 96.03 40 PRO B N 1
ATOM 1451 C CA . PRO B 1 40 ? 5.559 -4.526 7.849 1 96.03 40 PRO B CA 1
ATOM 1452 C C . PRO B 1 40 ? 4.518 -3.995 8.831 1 96.03 40 PRO B C 1
ATOM 1454 O O . PRO B 1 40 ? 3.805 -4.777 9.464 1 96.03 40 PRO B O 1
ATOM 1457 N N . ASP B 1 41 ? 4.396 -2.704 8.916 1 94.12 41 ASP B N 1
ATOM 1458 C CA . ASP B 1 41 ? 3.495 -2.08 9.88 1 94.12 41 ASP B CA 1
ATOM 1459 C C . ASP B 1 41 ? 2.147 -1.753 9.239 1 94.12 41 ASP B C 1
ATOM 1461 O O . ASP B 1 41 ? 1.31 -1.085 9.849 1 94.12 41 ASP B O 1
ATOM 1465 N N . VAL B 1 42 ? 1.91 -2.236 8.003 1 97.32 42 VAL B N 1
ATOM 1466 C CA . VAL B 1 42 ? 0.713 -1.867 7.255 1 97.32 42 VAL B CA 1
ATOM 1467 C C . VAL B 1 42 ? -0.148 -3.105 7.014 1 97.32 42 VAL B C 1
ATOM 1469 O O . VAL B 1 42 ? 0.369 -4.172 6.676 1 97.32 42 VAL B O 1
ATOM 1472 N N . THR B 1 43 ? -1.432 -2.999 7.23 1 98.61 43 THR B N 1
ATOM 1473 C CA . THR B 1 43 ? -2.439 -3.983 6.85 1 98.61 43 THR B CA 1
ATOM 1474 C C . THR B 1 43 ? -3.443 -3.38 5.872 1 98.61 43 THR B C 1
ATOM 1476 O O . THR B 1 43 ? -4.011 -2.317 6.134 1 98.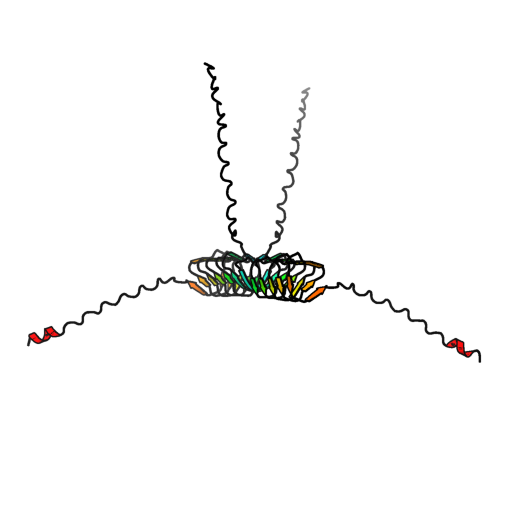61 43 THR B O 1
ATOM 1479 N N . VAL B 1 44 ? -3.595 -4.032 4.763 1 98.59 44 VAL B N 1
ATOM 1480 C CA . VAL B 1 44 ? -4.611 -3.643 3.79 1 98.59 44 VAL B CA 1
ATOM 1481 C C . VAL B 1 44 ? -5.739 -4.671 3.781 1 98.59 44 VAL B C 1
ATOM 1483 O O . VAL B 1 44 ? -5.497 -5.866 3.591 1 98.59 44 VAL B O 1
ATOM 1486 N N . THR B 1 45 ? -6.929 -4.273 4.118 1 98.81 45 THR B N 1
ATOM 1487 C CA . THR B 1 45 ? -8.118 -5.101 3.945 1 98.81 45 THR B CA 1
ATOM 1488 C C . THR B 1 45 ? -8.9 -4.673 2.706 1 98.81 45 THR B C 1
ATOM 1490 O O . THR B 1 45 ? -9.693 -3.731 2.761 1 98.81 45 THR B O 1
ATOM 1493 N N . GLY B 1 46 ? -8.637 -5.245 1.584 1 98.34 46 GLY B N 1
ATOM 1494 C CA . GLY B 1 46 ? -9.134 -4.902 0.262 1 98.34 46 GLY B CA 1
ATOM 1495 C C . GLY B 1 46 ? -8.186 -5.298 -0.854 1 98.34 46 GLY B C 1
ATOM 1496 O O . GLY B 1 46 ? -7.191 -5.986 -0.615 1 98.34 46 GLY B O 1
ATOM 1497 N N . ASN B 1 47 ? -8.475 -4.868 -2.116 1 98.84 47 ASN B N 1
ATOM 1498 C CA . ASN B 1 47 ? -7.682 -5.223 -3.288 1 98.84 47 ASN B CA 1
ATOM 1499 C C . ASN B 1 47 ? -6.65 -4.147 -3.614 1 98.84 47 ASN B C 1
ATOM 1501 O O . ASN B 1 47 ? -6.926 -2.954 -3.475 1 98.84 47 ASN B O 1
ATOM 1505 N N . VAL B 1 48 ? -5.499 -4.638 -4.097 1 98.72 48 VAL B N 1
ATOM 1506 C CA . VAL B 1 48 ? -4.408 -3.745 -4.474 1 98.72 48 VAL B CA 1
ATOM 1507 C C . VAL B 1 48 ? -4.07 -3.938 -5.951 1 98.72 48 VAL B C 1
ATOM 1509 O O . VAL B 1 48 ? -3.809 -5.059 -6.393 1 98.72 48 VAL B O 1
ATOM 1512 N N . SER B 1 49 ? -4.082 -2.878 -6.672 1 98.6 49 SER B N 1
ATOM 1513 C CA . SER B 1 49 ? -3.665 -2.904 -8.07 1 98.6 49 SER B CA 1
ATOM 1514 C C . SER B 1 49 ? -2.531 -1.917 -8.326 1 98.6 49 SER B C 1
ATOM 1516 O O . SER B 1 49 ? -2.582 -0.773 -7.872 1 98.6 49 SER B O 1
ATOM 1518 N N . ALA B 1 50 ? -1.469 -2.361 -8.967 1 97.19 50 ALA B N 1
ATOM 1519 C CA . ALA B 1 50 ? -0.321 -1.518 -9.291 1 97.19 50 ALA B CA 1
ATOM 1520 C C . ALA B 1 50 ? 0.138 -1.745 -10.728 1 97.19 50 ALA B C 1
ATOM 1522 O O . ALA B 1 50 ? 0.166 -2.882 -11.205 1 97.19 50 ALA B O 1
ATOM 1523 N N . SER B 1 51 ? 0.456 -0.666 -11.406 1 93.8 51 SER B N 1
ATOM 1524 C CA . SER B 1 51 ? 0.92 -0.81 -12.782 1 93.8 51 SER B CA 1
ATOM 1525 C C . SER B 1 51 ? 2.426 -1.043 -12.836 1 93.8 51 SER B C 1
ATOM 1527 O O . SER B 1 51 ? 2.963 -1.427 -13.878 1 93.8 51 SER B O 1
ATOM 1529 N N . ALA B 1 52 ? 3.121 -0.692 -11.704 1 86.46 52 ALA B N 1
ATOM 1530 C CA . ALA B 1 52 ? 4.574 -0.835 -11.672 1 86.46 52 ALA B CA 1
ATOM 1531 C C . ALA B 1 52 ? 5.006 -1.801 -10.572 1 86.46 52 ALA B C 1
ATOM 1533 O O . ALA B 1 52 ? 4.221 -2.645 -10.135 1 86.46 52 ALA B O 1
ATOM 1534 N N . ASP B 1 53 ? 6.237 -1.63 -10.023 1 92.34 53 ASP B N 1
ATOM 1535 C CA . ASP B 1 53 ? 6.816 -2.523 -9.024 1 92.34 53 ASP B CA 1
ATOM 1536 C C . ASP B 1 53 ? 6.183 -2.299 -7.653 1 92.34 53 ASP B C 1
ATOM 1538 O O . ASP B 1 53 ? 6.1 -1.163 -7.18 1 92.34 53 ASP B O 1
ATOM 1542 N N . LEU B 1 54 ? 5.682 -3.431 -7.072 1 97.1 54 LEU B N 1
ATOM 1543 C CA . LEU B 1 54 ? 5.09 -3.427 -5.738 1 97.1 54 LEU B CA 1
ATOM 1544 C C . LEU B 1 54 ? 5.895 -4.303 -4.784 1 97.1 54 LEU B C 1
ATOM 1546 O O . LEU B 1 54 ? 6.153 -5.473 -5.076 1 97.1 54 LEU B O 1
ATOM 1550 N N . HIS B 1 55 ? 6.341 -3.736 -3.782 1 97.26 55 HIS B N 1
ATOM 1551 C CA . HIS B 1 55 ? 6.996 -4.482 -2.714 1 97.26 55 HIS B CA 1
ATOM 1552 C C . HIS B 1 55 ? 6.087 -4.617 -1.497 1 97.26 55 HIS B C 1
ATOM 1554 O O . HIS B 1 55 ? 5.577 -3.618 -0.984 1 97.26 55 HIS B O 1
ATOM 1560 N N . ILE B 1 56 ? 5.901 -5.859 -1.033 1 97.64 56 ILE B N 1
ATOM 1561 C CA . ILE B 1 56 ? 5.006 -6.1 0.094 1 97.64 56 ILE B CA 1
ATOM 1562 C C . ILE B 1 56 ? 5.783 -6.742 1.242 1 97.64 56 ILE B C 1
ATOM 1564 O O . ILE B 1 56 ? 6.263 -7.871 1.119 1 97.64 56 ILE B O 1
ATOM 1568 N N . ASP B 1 57 ? 5.884 -6.033 2.363 1 97.09 57 ASP B N 1
ATOM 1569 C CA . ASP B 1 57 ? 6.444 -6.584 3.593 1 97.09 57 ASP B CA 1
ATOM 1570 C C . ASP B 1 57 ? 5.366 -6.743 4.663 1 97.09 57 ASP B C 1
ATOM 1572 O O . ASP B 1 57 ? 5.617 -7.319 5.724 1 97.09 57 ASP B O 1
ATOM 1576 N N . GLY B 1 58 ? 4.108 -6.206 4.359 1 97.85 58 GLY B N 1
ATOM 1577 C CA . GLY B 1 58 ? 3.021 -6.207 5.326 1 97.85 58 GLY B CA 1
ATOM 1578 C C . GLY B 1 58 ? 1.976 -7.27 5.048 1 97.85 58 GLY B C 1
ATOM 1579 O O . GLY B 1 58 ? 2.302 -8.361 4.576 1 97.85 58 GLY B O 1
ATOM 1580 N N . ARG B 1 59 ? 0.813 -6.952 5.402 1 98.66 59 ARG B N 1
ATOM 1581 C CA . ARG B 1 59 ? -0.28 -7.914 5.297 1 98.66 59 ARG B CA 1
ATOM 1582 C C . ARG B 1 59 ? -1.374 -7.401 4.367 1 98.66 59 ARG B C 1
ATOM 1584 O O . ARG B 1 59 ? -1.816 -6.257 4.491 1 98.66 59 ARG B O 1
ATOM 1591 N N . ILE B 1 60 ? -1.835 -8.256 3.47 1 98.78 60 ILE B N 1
ATOM 1592 C CA . ILE B 1 60 ? -2.928 -7.903 2.57 1 98.78 60 ILE B CA 1
ATOM 1593 C C . ILE B 1 60 ? -4.028 -8.959 2.656 1 98.78 60 ILE B C 1
ATOM 1595 O O . ILE B 1 60 ? -3.772 -10.148 2.453 1 98.78 60 ILE B O 1
ATOM 1599 N N . GLU B 1 61 ? -5.181 -8.559 3.04 1 98.84 61 GLU B N 1
ATOM 1600 C CA . GLU B 1 61 ? -6.383 -9.382 2.947 1 98.84 61 GLU B CA 1
ATOM 1601 C C . GLU B 1 61 ? -7.243 -8.969 1.756 1 98.84 61 GLU B C 1
ATOM 1603 O O . GLU B 1 61 ? -8.197 -8.203 1.908 1 98.84 61 GLU B O 1
ATOM 1608 N N . GLY B 1 62 ? -6.972 -9.421 0.614 1 98.69 62 GLY B N 1
ATOM 1609 C CA . GLY B 1 62 ? -7.544 -9.081 -0.679 1 98.69 62 GLY B CA 1
ATOM 1610 C C . GLY B 1 62 ? -6.657 -9.474 -1.845 1 98.69 62 GLY B C 1
ATOM 1611 O O . GLY B 1 62 ? -5.583 -10.048 -1.65 1 98.69 62 GLY B O 1
ATOM 1612 N N . ASP B 1 63 ? -7.058 -9.233 -3.073 1 98.85 63 ASP B N 1
ATOM 1613 C CA . ASP B 1 63 ? -6.335 -9.616 -4.282 1 98.85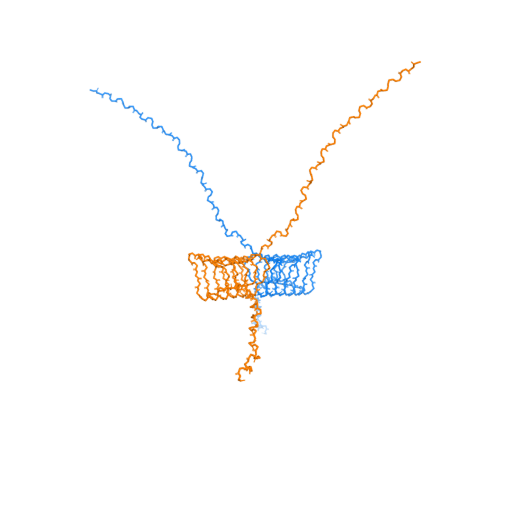 63 ASP B CA 1
ATOM 1614 C C . ASP B 1 63 ? -5.259 -8.589 -4.627 1 98.85 63 ASP B C 1
ATOM 1616 O O . ASP B 1 63 ? -5.426 -7.395 -4.367 1 98.85 63 ASP B O 1
ATOM 1620 N N . VAL B 1 64 ? -4.196 -9.097 -5.227 1 98.82 64 VAL B N 1
ATOM 1621 C CA . VAL B 1 64 ? -3.092 -8.253 -5.672 1 98.82 64 VAL B CA 1
ATOM 1622 C C . VAL B 1 64 ? -2.885 -8.423 -7.175 1 98.82 64 VAL B C 1
ATOM 1624 O O . VAL B 1 64 ? -2.7 -9.542 -7.661 1 98.82 64 VAL B O 1
ATOM 1627 N N . ASN B 1 65 ? -2.991 -7.378 -7.874 1 98.76 65 ASN B N 1
ATOM 1628 C CA . ASN B 1 65 ? -2.706 -7.333 -9.304 1 98.76 65 ASN B CA 1
ATOM 1629 C C . ASN B 1 65 ? -1.628 -6.302 -9.628 1 98.76 65 ASN B C 1
ATOM 1631 O O . ASN B 1 65 ? -1.816 -5.107 -9.396 1 98.76 65 ASN B O 1
ATOM 1635 N N . CYS B 1 66 ? -0.459 -6.778 -10.152 1 97.83 66 CYS B N 1
ATOM 1636 C CA . CYS B 1 66 ? 0.61 -5.823 -10.421 1 97.83 66 CYS B CA 1
ATOM 1637 C C . CYS B 1 66 ? 1.524 -6.327 -11.531 1 97.83 66 CYS B C 1
ATOM 1639 O O . CYS B 1 66 ? 1.368 -7.452 -12.007 1 97.83 66 CYS B O 1
ATOM 1641 N N . GLY B 1 67 ? 2.334 -5.417 -12.006 1 96.2 67 GLY B N 1
ATOM 1642 C CA . GLY B 1 67 ? 3.32 -5.825 -12.994 1 96.2 67 GLY B CA 1
ATOM 1643 C C . GLY B 1 67 ? 4.407 -6.714 -12.421 1 96.2 67 GLY B C 1
ATOM 1644 O O . GLY B 1 67 ? 4.573 -7.857 -12.853 1 96.2 67 GLY B O 1
ATOM 1645 N N . SER B 1 68 ? 5.106 -6.182 -11.423 1 97.45 68 SER B N 1
ATOM 1646 C CA . SER B 1 68 ? 6.175 -6.908 -10.744 1 97.45 68 SER B CA 1
ATOM 1647 C C . SER B 1 68 ? 5.969 -6.909 -9.233 1 97.45 68 SER B C 1
ATOM 1649 O O . SER B 1 68 ? 5.726 -5.86 -8.633 1 97.45 68 SER B O 1
ATOM 1651 N N . LEU B 1 69 ? 6.04 -8.121 -8.608 1 98.26 69 LEU B N 1
ATOM 1652 C CA . LEU B 1 69 ? 5.818 -8.255 -7.172 1 98.26 69 LEU B CA 1
ATOM 1653 C C . LEU B 1 69 ? 7.064 -8.795 -6.478 1 98.26 69 LEU B C 1
ATOM 1655 O O . LEU B 1 69 ? 7.605 -9.828 -6.88 1 98.26 69 LEU B O 1
ATOM 1659 N N . ALA B 1 70 ? 7.503 -8.065 -5.534 1 98.48 70 ALA B N 1
ATOM 1660 C CA . ALA B 1 70 ? 8.46 -8.594 -4.565 1 98.48 70 ALA B CA 1
ATOM 1661 C C . ALA B 1 70 ? 7.824 -8.727 -3.184 1 98.48 70 ALA B C 1
ATOM 1663 O O . ALA B 1 70 ? 7.511 -7.724 -2.539 1 98.48 70 ALA B O 1
ATOM 1664 N N . GLN B 1 71 ? 7.668 -9.932 -2.739 1 98.36 71 GLN B N 1
ATOM 1665 C CA . GLN B 1 71 ? 7.044 -10.198 -1.447 1 98.36 71 GLN B CA 1
ATOM 1666 C C . GLN B 1 71 ? 8.088 -10.568 -0.397 1 98.36 71 GLN B C 1
ATOM 1668 O O . GLN B 1 71 ? 8.896 -11.474 -0.61 1 98.36 71 GLN B O 1
ATOM 1673 N N . GLY B 1 72 ? 8.058 -9.857 0.668 1 98.13 72 GLY B N 1
ATOM 1674 C CA . GLY B 1 72 ? 9.003 -10.108 1.744 1 98.13 72 GLY B CA 1
ATOM 1675 C C . GLY B 1 72 ? 8.673 -11.35 2.551 1 98.13 72 GLY B C 1
ATOM 1676 O O . GLY B 1 72 ? 7.54 -11.835 2.517 1 98.13 72 GLY B O 1
ATOM 1677 N N . ALA B 1 73 ? 9.591 -11.853 3.302 1 98.37 73 ALA B N 1
ATOM 1678 C CA . ALA B 1 73 ? 9.517 -13.149 3.972 1 98.37 73 ALA B CA 1
ATOM 1679 C C . ALA B 1 73 ? 8.447 -13.145 5.059 1 98.37 73 ALA B C 1
ATOM 1681 O O . ALA B 1 73 ? 7.815 -14.171 5.32 1 98.37 73 ALA B O 1
ATOM 1682 N N . ASP B 1 74 ? 8.258 -12.039 5.694 1 97.69 74 ASP B N 1
ATOM 1683 C CA . ASP B 1 74 ? 7.336 -11.994 6.825 1 97.69 74 ASP B CA 1
ATOM 1684 C C . ASP B 1 74 ? 5.952 -11.52 6.386 1 97.69 74 ASP B C 1
ATOM 1686 O O . ASP B 1 74 ? 5.048 -11.378 7.212 1 97.69 74 ASP B O 1
ATOM 1690 N N . SER B 1 75 ? 5.806 -11.266 5.11 1 98.2 75 SER B N 1
ATOM 1691 C CA . SER B 1 75 ? 4.552 -10.743 4.577 1 98.2 75 SER B CA 1
ATOM 1692 C C . SER B 1 75 ? 3.526 -11.855 4.384 1 98.2 75 SER B C 1
ATOM 1694 O O . SER B 1 75 ? 3.888 -13.03 4.286 1 98.2 75 SER B O 1
ATOM 1696 N N . GLN B 1 76 ? 2.255 -11.38 4.394 1 98.82 76 GLN B N 1
ATOM 1697 C CA . GLN B 1 76 ? 1.15 -12.313 4.194 1 98.82 76 GLN B CA 1
ATOM 1698 C C . GLN B 1 76 ? 0.119 -11.744 3.224 1 98.82 76 GLN B C 1
ATOM 1700 O O . GLN B 1 76 ? -0.311 -10.598 3.369 1 98.82 76 GLN B O 1
ATOM 1705 N N . VAL B 1 77 ? -0.314 -12.597 2.304 1 98.88 77 VAL B N 1
ATOM 1706 C CA . VAL B 1 77 ? -1.384 -12.232 1.381 1 98.88 77 VAL B CA 1
ATOM 1707 C C . VAL B 1 77 ? -2.488 -13.286 1.427 1 98.88 77 VAL B C 1
ATOM 1709 O O . VAL B 1 77 ? -2.242 -14.464 1.16 1 98.88 77 VAL B O 1
ATOM 1712 N N . PHE B 1 78 ? -3.622 -12.862 1.872 1 98.87 78 PHE B N 1
ATOM 1713 C CA . PHE B 1 78 ? -4.819 -13.694 1.821 1 98.87 78 PHE B CA 1
ATOM 1714 C C . PHE B 1 78 ? -5.713 -13.285 0.657 1 98.87 78 PHE B C 1
ATOM 1716 O O . PHE B 1 78 ? -6.635 -12.484 0.827 1 98.87 78 PHE B O 1
ATOM 1723 N N . GLY B 1 79 ? -5.524 -13.833 -0.504 1 98.59 79 GLY B N 1
ATOM 1724 C CA . GLY B 1 79 ? -6.21 -13.493 -1.741 1 98.59 79 GLY B CA 1
ATOM 1725 C C . GLY B 1 79 ? -5.468 -13.955 -2.981 1 98.59 79 GLY B C 1
ATOM 1726 O O . GLY B 1 79 ? -4.466 -14.667 -2.882 1 98.59 79 GLY B O 1
ATOM 1727 N N . ASN B 1 80 ? -5.9 -13.633 -4.173 1 98.74 80 ASN B N 1
ATOM 1728 C CA . ASN B 1 80 ? -5.293 -14.019 -5.443 1 98.74 80 ASN B CA 1
ATOM 1729 C C . ASN B 1 80 ? -4.212 -13.03 -5.871 1 98.74 80 ASN B C 1
ATOM 1731 O O . ASN B 1 80 ? -4.361 -11.821 -5.683 1 98.74 80 ASN B O 1
ATOM 1735 N N . VAL B 1 81 ? -3.166 -13.575 -6.418 1 98.87 81 VAL B N 1
ATOM 1736 C CA . VAL B 1 81 ? -2.054 -12.753 -6.884 1 98.87 81 VAL B CA 1
ATOM 1737 C C . VAL B 1 81 ? -1.876 -12.932 -8.39 1 98.87 81 VAL B C 1
ATOM 1739 O O . VAL B 1 81 ? -1.713 -14.054 -8.874 1 98.87 81 VAL B O 1
ATOM 1742 N N . THR B 1 82 ? -1.982 -11.851 -9.071 1 98.8 82 THR B N 1
ATOM 1743 C CA . THR B 1 82 ? -1.715 -11.84 -10.505 1 98.8 82 THR B CA 1
ATOM 1744 C C . THR B 1 82 ? -0.583 -10.872 -10.838 1 98.8 82 THR B C 1
ATOM 1746 O O . THR B 1 82 ? -0.612 -9.71 -10.427 1 98.8 82 THR B O 1
ATOM 1749 N N . ALA B 1 83 ? 0.435 -11.348 -11.598 1 98.49 83 ALA B N 1
ATOM 1750 C CA . ALA B 1 83 ? 1.561 -10.499 -11.976 1 98.49 83 ALA B CA 1
ATOM 1751 C C . ALA B 1 83 ? 2.263 -11.04 -13.218 1 98.49 83 ALA B C 1
ATOM 1753 O O . ALA B 1 83 ? 2.081 -12.203 -13.585 1 98.49 83 ALA B O 1
ATOM 1754 N N . GLU B 1 84 ? 3.006 -10.154 -13.837 1 97.9 84 GLU B N 1
ATOM 1755 C CA . GLU B 1 84 ? 3.892 -10.623 -14.897 1 97.9 84 GLU B CA 1
ATOM 1756 C C . GLU B 1 84 ? 5.11 -11.339 -14.321 1 97.9 84 GLU B C 1
ATOM 1758 O O . GLU B 1 84 ? 5.483 -12.417 -14.791 1 97.9 84 GLU B O 1
ATOM 1763 N N . THR B 1 85 ? 5.724 -10.747 -13.312 1 98.5 85 THR B N 1
ATOM 1764 C CA . THR B 1 85 ? 6.856 -11.337 -12.606 1 98.5 85 THR B CA 1
ATOM 1765 C C . THR B 1 85 ? 6.644 -11.275 -11.096 1 98.5 85 THR B C 1
ATOM 1767 O O . THR B 1 85 ? 6.068 -10.313 -10.584 1 98.5 85 THR B O 1
ATOM 1770 N N . ALA B 1 86 ? 7.097 -12.311 -10.412 1 98.77 86 ALA B N 1
ATOM 1771 C CA . ALA B 1 86 ? 6.985 -12.281 -8.955 1 98.77 86 ALA B CA 1
ATOM 1772 C C . ALA B 1 86 ? 8.126 -13.055 -8.302 1 98.77 86 ALA B C 1
ATOM 1774 O O . ALA B 1 86 ? 8.517 -14.121 -8.783 1 98.77 86 ALA B O 1
ATOM 1775 N N . ARG B 1 87 ? 8.643 -12.451 -7.307 1 98.93 87 ARG B N 1
ATOM 1776 C CA . ARG B 1 87 ? 9.511 -13.13 -6.35 1 98.93 87 ARG B CA 1
ATOM 1777 C C . ARG B 1 87 ? 8.841 -13.237 -4.984 1 98.93 87 ARG B C 1
ATOM 1779 O O . ARG B 1 87 ? 8.684 -12.234 -4.284 1 98.93 87 ARG B O 1
ATOM 1786 N N . LEU B 1 88 ? 8.509 -14.404 -4.582 1 98.88 88 LEU B N 1
ATOM 1787 C CA . LEU B 1 88 ? 7.672 -14.608 -3.405 1 98.88 88 LEU B CA 1
ATOM 1788 C C . LEU B 1 88 ? 8.473 -15.24 -2.271 1 98.88 88 LEU B C 1
ATOM 1790 O O . LEU B 1 88 ? 9.07 -16.305 -2.446 1 98.88 88 LEU B O 1
ATOM 1794 N N . ALA B 1 89 ? 8.478 -14.567 -1.198 1 98.89 89 ALA B N 1
ATOM 1795 C CA . ALA B 1 89 ? 9.214 -15.087 -0.049 1 98.89 89 ALA B CA 1
ATOM 1796 C C . ALA B 1 89 ? 8.286 -15.307 1.143 1 98.89 89 ALA B C 1
ATOM 1798 O O . ALA B 1 89 ? 8.653 -15.983 2.107 1 98.89 89 ALA B O 1
ATOM 1799 N N . GLY B 1 90 ? 7.055 -14.766 1.087 1 98.8 90 GLY B N 1
ATOM 1800 C CA . GLY B 1 90 ? 6.136 -14.796 2.214 1 98.8 90 GLY B CA 1
ATOM 1801 C C . GLY B 1 90 ? 5.057 -15.854 2.076 1 98.8 90 GLY B C 1
ATOM 1802 O O . GLY B 1 90 ? 5.227 -16.828 1.339 1 98.8 90 GLY B O 1
ATOM 1803 N N . ALA B 1 91 ? 4.001 -15.63 2.84 1 98.92 91 ALA B N 1
ATOM 1804 C CA . ALA B 1 91 ? 2.878 -16.564 2.831 1 98.92 91 ALA B CA 1
ATOM 1805 C C . ALA B 1 91 ? 1.754 -16.061 1.93 1 98.92 91 ALA B C 1
ATOM 1807 O O . ALA B 1 91 ? 1.406 -14.878 1.962 1 98.92 91 ALA B O 1
ATOM 1808 N N . ILE B 1 92 ? 1.222 -16.961 1.12 1 98.88 92 ILE B N 1
ATOM 1809 C CA . ILE B 1 92 ? 0.077 -16.64 0.275 1 98.88 92 ILE B CA 1
ATOM 1810 C C . ILE B 1 92 ? -0.982 -17.733 0.403 1 98.88 92 ILE B C 1
ATOM 1812 O O . ILE B 1 92 ? -0.674 -18.921 0.286 1 98.88 92 ILE B O 1
ATOM 1816 N N . GLU B 1 93 ? -2.105 -17.412 0.756 1 98.87 93 GLU B N 1
ATOM 1817 C CA . GLU B 1 93 ? -3.273 -18.286 0.703 1 98.87 93 GLU B CA 1
ATOM 1818 C C . GLU B 1 93 ? -4.25 -17.837 -0.38 1 98.87 93 GLU B C 1
ATOM 1820 O O . GLU B 1 93 ? -5.065 -16.94 -0.154 1 98.87 93 GLU B O 1
ATOM 1825 N N . GLY B 1 94 ? -4.282 -18.438 -1.5 1 98.42 94 GLY B N 1
ATOM 1826 C CA . GLY B 1 94 ? -5.082 -18.079 -2.66 1 98.42 94 GLY B CA 1
ATOM 1827 C C . GLY B 1 94 ? -4.475 -18.544 -3.97 1 98.42 94 GLY B C 1
ATOM 1828 O O . GLY B 1 94 ? -3.575 -19.387 -3.979 1 98.42 94 GLY B O 1
ATOM 1829 N N . THR B 1 95 ? -4.94 -18.093 -5.087 1 98.62 95 THR B N 1
ATOM 1830 C CA . THR B 1 95 ? -4.43 -18.457 -6.405 1 98.62 95 THR B CA 1
ATOM 1831 C C . THR B 1 95 ? -3.308 -17.513 -6.83 1 98.62 95 THR B C 1
ATOM 1833 O O . THR B 1 95 ? -3.395 -16.302 -6.618 1 98.62 95 THR B O 1
ATOM 1836 N N . VAL B 1 96 ? -2.292 -18.07 -7.422 1 98.85 96 VAL B N 1
ATOM 1837 C CA . VAL B 1 96 ? -1.167 -17.3 -7.944 1 98.85 96 VAL B CA 1
ATOM 1838 C C . VAL B 1 96 ? -1.064 -17.495 -9.455 1 98.85 96 VAL B C 1
ATOM 1840 O O . VAL B 1 96 ? -0.875 -18.618 -9.93 1 98.85 96 VAL B O 1
ATOM 1843 N N . ARG B 1 97 ? -1.262 -16.417 -10.163 1 98.85 97 ARG B N 1
ATOM 1844 C CA . ARG B 1 97 ? -1.107 -16.425 -11.614 1 98.85 97 ARG B CA 1
ATOM 1845 C C . ARG B 1 97 ? 0.014 -15.488 -12.051 1 98.85 97 ARG B C 1
ATOM 1847 O O . ARG B 1 97 ? -0.177 -14.272 -12.117 1 98.85 97 ARG B O 1
ATOM 1854 N N . VAL B 1 98 ? 1.179 -16.052 -12.36 1 98.72 98 VAL B N 1
ATOM 1855 C CA . VAL B 1 98 ? 2.375 -15.27 -12.655 1 98.72 98 VAL B CA 1
ATOM 1856 C C . VAL B 1 98 ? 3.108 -15.878 -13.849 1 98.72 98 VAL B C 1
ATOM 1858 O O . VAL B 1 98 ? 3.341 -17.088 -13.893 1 98.72 98 VAL B O 1
ATOM 1861 N N . ARG B 1 99 ? 3.471 -15.042 -14.735 1 98.47 99 ARG B N 1
ATOM 1862 C CA . ARG B 1 99 ? 4.169 -15.57 -15.903 1 98.47 99 ARG B CA 1
ATOM 1863 C C . ARG B 1 99 ? 5.573 -16.037 -15.537 1 98.47 99 ARG B C 1
ATOM 1865 O O . ARG B 1 99 ? 5.928 -17.195 -15.767 1 98.47 99 ARG B O 1
ATOM 1872 N N . GLN B 1 100 ? 6.407 -15.206 -14.934 1 98.6 100 GLN B N 1
ATOM 1873 C CA . GLN B 1 100 ? 7.747 -15.526 -14.453 1 98.6 100 GLN B CA 1
ATOM 1874 C C . GLN B 1 100 ? 7.793 -15.554 -12.928 1 98.6 100 GLN B C 1
ATOM 1876 O O . GLN B 1 100 ? 7.843 -14.504 -12.284 1 98.6 100 GLN B O 1
ATOM 1881 N N . LEU B 1 101 ? 7.892 -16.763 -12.352 1 98.79 101 LEU B N 1
ATOM 1882 C CA . LEU B 1 101 ? 7.649 -16.939 -10.924 1 98.79 101 LEU B CA 1
ATOM 1883 C C . LEU B 1 101 ? 8.872 -17.532 -10.233 1 98.79 101 LEU B C 1
ATOM 1885 O O . LEU B 1 101 ? 9.416 -18.542 -10.684 1 98.79 101 LEU B O 1
ATOM 1889 N N . THR B 1 102 ? 9.357 -16.87 -9.244 1 98.91 102 THR B N 1
ATOM 1890 C CA . THR B 1 102 ? 10.369 -17.425 -8.352 1 98.91 102 THR B CA 1
ATOM 1891 C C . THR B 1 102 ? 9.807 -17.61 -6.945 1 98.91 102 THR B C 1
ATOM 1893 O O . THR B 1 102 ? 9.344 -16.651 -6.325 1 98.91 102 THR B O 1
ATOM 1896 N N . ILE B 1 103 ? 9.812 -18.778 -6.436 1 98.82 103 ILE B N 1
ATOM 1897 C CA . ILE B 1 103 ? 9.449 -19.097 -5.06 1 98.82 103 ILE B CA 1
ATOM 1898 C C . ILE B 1 103 ? 10.709 -19.194 -4.203 1 98.82 103 ILE B C 1
ATOM 1900 O O . ILE B 1 103 ? 11.48 -20.149 -4.327 1 98.82 103 ILE B O 1
ATOM 1904 N N . GLU B 1 104 ? 10.88 -18.276 -3.355 1 98.78 104 GLU B N 1
ATOM 1905 C CA . GLU B 1 104 ? 12.098 -18.225 -2.551 1 98.78 104 GLU B CA 1
ATOM 1906 C C . GLU B 1 104 ? 12.028 -19.202 -1.381 1 98.78 104 GLU B C 1
ATOM 1908 O O . GLU B 1 104 ? 10.977 -19.791 -1.119 1 98.78 104 GLU B O 1
ATOM 1913 N N . ARG B 1 105 ? 13.135 -19.353 -0.668 1 98.54 105 ARG B N 1
ATOM 1914 C CA . ARG B 1 105 ? 13.333 -20.401 0.329 1 98.54 105 ARG B CA 1
ATOM 1915 C C . ARG B 1 105 ? 12.3 -20.294 1.446 1 98.54 105 ARG B C 1
ATOM 1917 O O . ARG B 1 105 ? 11.851 -21.31 1.982 1 98.54 105 ARG B O 1
ATOM 1924 N N . SER B 1 106 ? 11.83 -19.063 1.754 1 98.72 106 SER B N 1
ATOM 1925 C CA . SER B 1 106 ? 10.955 -18.878 2.907 1 98.72 106 SER B CA 1
ATOM 1926 C C . SER B 1 106 ? 9.487 -18.902 2.496 1 98.72 106 SER B C 1
ATOM 1928 O O . SER B 1 106 ? 8.597 -18.865 3.348 1 98.72 106 SER B O 1
ATOM 1930 N N . ALA B 1 107 ? 9.146 -19.007 1.266 1 98.8 107 ALA B N 1
ATOM 1931 C CA . ALA B 1 107 ? 7.79 -18.845 0.748 1 98.8 107 ALA B CA 1
ATOM 1932 C C . ALA B 1 107 ? 6.918 -20.043 1.111 1 98.8 107 ALA B C 1
ATOM 1934 O O . ALA B 1 107 ? 7.373 -21.189 1.059 1 98.8 107 ALA B O 1
ATOM 1935 N N . LYS B 1 108 ? 5.756 -19.783 1.492 1 98.79 108 LYS B N 1
ATOM 1936 C CA . LYS B 1 108 ? 4.724 -20.786 1.737 1 98.79 108 LYS B CA 1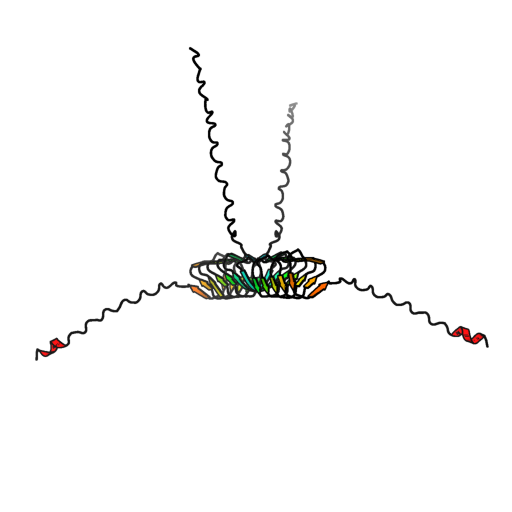
ATOM 1937 C C . LYS B 1 108 ? 3.436 -20.443 0.993 1 98.79 108 LYS B C 1
ATOM 1939 O O . LYS B 1 108 ? 2.689 -19.557 1.412 1 98.79 108 LYS B O 1
ATOM 1944 N N . ILE B 1 109 ? 3.123 -21.207 -0.002 1 98.74 109 ILE B N 1
ATOM 1945 C CA . ILE B 1 109 ? 1.958 -20.928 -0.835 1 98.74 109 ILE B CA 1
ATOM 1946 C C . ILE B 1 109 ? 0.933 -22.049 -0.679 1 98.74 109 ILE B C 1
ATOM 1948 O O . ILE B 1 109 ? 1.259 -23.226 -0.854 1 98.74 109 ILE B O 1
ATOM 1952 N N . THR B 1 110 ? -0.211 -21.728 -0.26 1 98.8 110 THR B N 1
ATOM 1953 C CA . THR B 1 110 ? -1.346 -22.644 -0.22 1 98.8 110 THR B CA 1
ATOM 1954 C C . THR B 1 110 ? -2.412 -22.229 -1.23 1 98.8 110 THR B C 1
ATOM 1956 O O . THR B 1 110 ? -3.112 -21.234 -1.027 1 98.8 110 THR B O 1
ATOM 1959 N N . GLY B 1 111 ? -2.519 -22.911 -2.343 1 98.11 111 GLY B N 1
ATOM 1960 C CA . GLY B 1 111 ? -3.462 -22.578 -3.4 1 98.11 111 GLY B CA 1
ATOM 1961 C C . GLY B 1 111 ? -2.979 -22.986 -4.779 1 98.11 111 GLY B C 1
ATOM 1962 O O . GLY B 1 111 ? -1.94 -23.635 -4.912 1 98.11 111 GLY B O 1
ATOM 1963 N N . ASP B 1 112 ? -3.711 -22.665 -5.798 1 97.95 112 ASP B N 1
ATOM 1964 C CA . ASP B 1 112 ? -3.367 -23.002 -7.175 1 97.95 112 ASP B CA 1
ATOM 1965 C C . ASP B 1 112 ? -2.359 -22.008 -7.749 1 97.95 112 ASP B C 1
ATOM 1967 O O . ASP B 1 112 ? -2.453 -20.805 -7.495 1 97.95 112 ASP B O 1
ATOM 1971 N N . VAL B 1 113 ? -1.412 -22.579 -8.548 1 98.69 113 VAL B N 1
ATOM 1972 C CA . VAL B 1 113 ? -0.371 -21.739 -9.13 1 98.69 113 VAL B CA 1
ATOM 1973 C C . VAL B 1 113 ? -0.325 -21.947 -10.643 1 98.69 113 VAL B C 1
ATOM 1975 O O . VAL B 1 113 ? -0.158 -23.073 -11.116 1 98.69 113 VAL B O 1
ATOM 1978 N N . GLU B 1 114 ? -0.537 -20.912 -11.356 1 98.69 114 GLU B N 1
ATOM 1979 C CA . GLU B 1 114 ? -0.398 -20.904 -12.809 1 98.69 114 GLU B CA 1
ATOM 1980 C C . GLU B 1 114 ? 0.813 -20.084 -13.244 1 98.69 114 GLU B C 1
ATOM 1982 O O . GLU B 1 114 ? 0.989 -18.946 -12.802 1 98.69 114 GLU B O 1
ATOM 1987 N N . TYR B 1 115 ? 1.666 -20.644 -14.117 1 98.38 115 TYR B N 1
ATOM 1988 C CA . TYR B 1 115 ? 2.931 -19.999 -14.452 1 98.38 115 TYR B CA 1
ATOM 1989 C C . TYR B 1 115 ? 3.354 -20.335 -15.877 1 98.38 115 TYR B C 1
ATOM 1991 O O . TYR B 1 115 ? 2.894 -21.326 -16.45 1 98.38 115 TYR B O 1
ATOM 1999 N N . GLU B 1 116 ? 4.165 -19.528 -16.449 1 98.29 116 GLU B N 1
ATOM 2000 C CA . GLU B 1 116 ? 4.866 -19.879 -17.68 1 98.29 116 GLU B CA 1
ATOM 2001 C C . GLU B 1 116 ? 6.255 -20.436 -17.385 1 98.29 116 GLU B C 1
ATOM 2003 O O . GLU B 1 116 ? 6.657 -21.452 -17.957 1 98.29 116 GLU B O 1
ATOM 2008 N N . ASN B 1 117 ? 6.987 -19.741 -16.532 1 98.07 117 ASN B N 1
ATOM 2009 C CA . ASN B 1 117 ? 8.274 -20.181 -16.004 1 98.07 117 ASN B CA 1
ATOM 2010 C C . ASN B 1 117 ? 8.305 -20.121 -14.48 1 98.07 117 ASN B C 1
ATOM 2012 O O . ASN B 1 117 ? 7.79 -19.175 -13.88 1 98.07 117 ASN B O 1
ATOM 2016 N N . ILE B 1 118 ? 8.865 -21.205 -13.874 1 97.9 118 ILE B N 1
ATOM 2017 C CA . ILE B 1 118 ? 8.867 -21.236 -12.416 1 97.9 118 ILE B CA 1
ATOM 2018 C C . ILE B 1 118 ? 10.232 -21.7 -11.911 1 97.9 118 ILE B C 1
ATOM 2020 O O . ILE B 1 118 ? 10.868 -22.559 -12.525 1 97.9 118 ILE B O 1
ATOM 2024 N N . THR B 1 119 ? 10.736 -21.001 -10.909 1 98.62 119 THR B N 1
ATOM 2025 C CA . THR B 1 119 ? 11.87 -21.449 -10.108 1 98.62 119 THR B CA 1
ATOM 2026 C C . THR B 1 119 ? 11.47 -21.606 -8.644 1 98.62 119 THR B C 1
ATOM 2028 O O . THR B 1 119 ? 10.913 -20.684 -8.045 1 98.62 119 THR B O 1
ATOM 2031 N N . ILE B 1 120 ? 11.672 -22.754 -8.06 1 98.31 120 ILE B N 1
ATOM 2032 C CA . ILE B 1 120 ? 11.42 -22.976 -6.641 1 98.31 120 ILE B CA 1
ATOM 2033 C C . ILE B 1 120 ? 12.739 -23.236 -5.916 1 98.31 120 ILE B C 1
ATOM 2035 O O . ILE B 1 120 ? 13.42 -24.226 -6.191 1 98.31 120 ILE B O 1
ATOM 2039 N N . GLU B 1 121 ? 13.053 -22.358 -5.074 1 98.49 121 GLU B N 1
ATOM 2040 C CA . GLU B 1 121 ? 14.271 -22.53 -4.288 1 98.49 121 GLU B CA 1
ATOM 2041 C C . GLU B 1 121 ? 14.075 -23.563 -3.183 1 98.49 121 GLU B C 1
ATOM 2043 O O . GLU B 1 121 ? 12.943 -23.84 -2.779 1 98.49 121 GLU B O 1
ATOM 2048 N N . ASN B 1 122 ? 15.286 -24.099 -2.654 1 98.04 122 ASN B N 1
ATOM 2049 C CA . ASN B 1 122 ? 15.228 -25.052 -1.55 1 98.04 122 ASN B CA 1
ATOM 2050 C C . ASN B 1 122 ? 14.591 -24.433 -0.309 1 98.04 122 ASN B C 1
ATOM 2052 O O . ASN B 1 122 ? 15.044 -23.394 0.174 1 98.04 122 ASN B O 1
ATOM 2056 N N . GLY B 1 123 ? 13.543 -24.961 0.12 1 98.14 123 GLY B N 1
ATOM 2057 C CA . GLY B 1 123 ? 12.829 -24.487 1.295 1 98.14 123 GLY B CA 1
ATOM 2058 C C . GLY B 1 123 ? 11.455 -23.932 0.974 1 98.14 123 GLY B C 1
ATOM 2059 O O . GLY B 1 123 ? 10.596 -23.839 1.854 1 98.14 123 GLY B O 1
ATOM 2060 N N . GLY B 1 124 ? 11.336 -23.452 -0.283 1 98.33 124 GLY B N 1
ATOM 2061 C CA . GLY B 1 124 ? 10.03 -22.978 -0.713 1 98.33 124 GLY B CA 1
ATOM 2062 C C . GLY B 1 124 ? 8.994 -24.083 -0.802 1 98.33 124 GLY B C 1
ATOM 2063 O O . GLY B 1 124 ? 9.309 -25.206 -1.201 1 98.33 124 GLY B O 1
ATOM 2064 N N . HIS B 1 125 ? 7.799 -23.68 -0.432 1 97.75 125 HIS B N 1
ATOM 2065 C CA . HIS B 1 125 ? 6.76 -24.699 -0.329 1 97.75 125 HIS B CA 1
ATOM 2066 C C . HIS B 1 125 ? 5.491 -24.267 -1.056 1 97.75 125 HIS B C 1
ATOM 2068 O O . HIS B 1 125 ? 5.049 -23.124 -0.918 1 97.75 125 HIS B O 1
ATOM 2074 N N . ILE B 1 126 ? 4.926 -25.157 -1.761 1 98.03 126 ILE B N 1
ATOM 2075 C CA . ILE B 1 126 ? 3.622 -24.977 -2.39 1 98.03 126 ILE B CA 1
ATOM 2076 C C . ILE B 1 126 ? 2.703 -26.137 -2.012 1 98.03 126 ILE B C 1
ATOM 2078 O O . ILE B 1 126 ? 3.065 -27.304 -2.182 1 98.03 126 ILE B O 1
ATOM 2082 N N . ASP B 1 127 ? 1.724 -25.896 -1.375 1 98.26 127 ASP B N 1
ATOM 2083 C CA . ASP B 1 127 ? 0.64 -26.848 -1.158 1 98.26 127 ASP B CA 1
ATOM 2084 C C . ASP B 1 127 ? -0.563 -26.523 -2.041 1 98.26 127 ASP B C 1
ATOM 2086 O O . ASP B 1 127 ? -1.394 -25.686 -1.684 1 98.26 127 ASP B O 1
ATOM 2090 N N . GLY B 1 128 ? -0.641 -27.085 -3.26 1 97.78 128 GLY B N 1
ATOM 2091 C CA . GLY B 1 128 ? -1.696 -26.805 -4.22 1 97.78 128 GLY B CA 1
ATOM 2092 C C . GLY B 1 128 ? -1.42 -27.381 -5.596 1 97.78 128 GLY B C 1
ATOM 2093 O O . GLY B 1 128 ? -0.561 -28.252 -5.749 1 97.78 128 GLY B O 1
ATOM 2094 N N . ARG B 1 129 ? -2.161 -27.036 -6.564 1 97.08 129 ARG B N 1
ATOM 2095 C CA . ARG B 1 129 ? -2.032 -27.513 -7.937 1 97.08 129 ARG B CA 1
ATOM 2096 C C . ARG B 1 129 ? -1.214 -26.541 -8.78 1 97.08 129 ARG B C 1
ATOM 2098 O O . ARG B 1 129 ? -1.4 -25.326 -8.692 1 97.08 129 ARG B O 1
ATOM 2105 N N . LEU B 1 130 ? -0.252 -27.073 -9.531 1 97.43 130 LEU B N 1
ATOM 2106 C CA . LEU B 1 130 ? 0.528 -26.283 -10.477 1 97.43 130 LEU B CA 1
ATOM 2107 C C . LEU B 1 130 ? 0.023 -26.486 -11.902 1 97.43 130 LEU B C 1
ATOM 2109 O O . LEU B 1 130 ? -0.284 -27.611 -12.301 1 97.43 130 LEU B O 1
ATOM 2113 N N . LYS B 1 131 ? -0.16 -25.377 -12.568 1 96.79 131 LYS B N 1
ATOM 2114 C CA . LYS B 1 131 ? -0.566 -25.42 -13.97 1 96.79 131 LYS B CA 1
ATOM 2115 C C . LYS B 1 131 ? 0.336 -24.541 -14.831 1 96.79 131 LYS B C 1
ATOM 2117 O O . LYS B 1 131 ? 0.457 -23.339 -14.587 1 96.79 131 LYS B O 1
ATOM 2122 N N . HIS B 1 132 ? 1.009 -25.068 -15.834 1 96.45 132 HIS B N 1
ATOM 2123 C CA . HIS B 1 132 ? 1.816 -24.32 -16.792 1 96.45 132 HIS B CA 1
ATOM 2124 C C . HIS B 1 132 ? 0.937 -23.606 -17.814 1 96.45 132 HIS B C 1
ATOM 2126 O O . HIS B 1 132 ? 0.023 -24.208 -18.381 1 96.45 132 HIS B O 1
ATOM 2132 N N . MET B 1 133 ? 1.173 -22.264 -18.029 1 90.44 133 MET B N 1
ATOM 2133 C CA . MET B 1 133 ? 0.436 -21.474 -19.011 1 90.44 133 MET B CA 1
ATOM 2134 C C . MET B 1 133 ? 0.997 -21.687 -20.413 1 90.44 133 MET B C 1
ATOM 2136 O O . MET B 1 133 ? 2.201 -21.541 -20.633 1 90.44 133 MET B O 1
ATOM 2140 N N . SER B 1 134 ? 0.576 -22.67 -21.249 1 79.9 134 SER B N 1
ATOM 2141 C CA . SER B 1 134 ? 1.107 -23.011 -22.564 1 79.9 134 SER B CA 1
ATOM 2142 C C . SER B 1 134 ? 0.799 -21.921 -23.585 1 79.9 134 SER B C 1
ATOM 2144 O O . SER B 1 134 ? -0.318 -21.401 -23.627 1 79.9 134 SER B O 1
ATOM 2146 N N . THR B 1 135 ? 1.676 -21.019 -23.741 1 60.16 135 THR B N 1
ATOM 2147 C CA . THR B 1 135 ? 1.456 -20.191 -24.922 1 60.16 135 THR B CA 1
ATOM 2148 C C . THR B 1 135 ? 1.243 -21.058 -26.159 1 60.16 135 THR B C 1
ATOM 2150 O O . THR B 1 135 ? 2.183 -21.685 -26.654 1 60.16 135 THR B O 1
ATOM 2153 N N . VAL B 1 136 ? 0.394 -22.075 -26.126 1 51.55 136 VAL B N 1
ATOM 2154 C CA . VAL B 1 136 ? 0.255 -22.859 -27.349 1 51.55 136 VAL B CA 1
ATOM 2155 C C . VAL B 1 136 ? 0.282 -21.932 -28.563 1 51.55 136 VAL B C 1
ATOM 2157 O O . VAL B 1 136 ? -0.555 -21.035 -28.686 1 51.55 136 VAL B O 1
ATOM 2160 N N . PRO B 1 137 ? 1.417 -21.711 -29.166 1 51.04 137 PRO B N 1
ATOM 2161 C CA . PRO B 1 137 ? 1.278 -21.026 -30.454 1 51.04 137 PRO B CA 1
ATOM 2162 C C . PRO B 1 137 ? 0.013 -21.434 -31.205 1 51.04 137 PRO B C 1
ATOM 2164 O O . PRO B 1 137 ? -0.388 -22.6 -31.159 1 51.04 137 PRO B O 1
ATOM 2167 N N . ALA B 1 138 ? -0.937 -20.497 -31.348 1 48.55 138 ALA B N 1
ATOM 2168 C CA . ALA B 1 138 ? -2.106 -20.754 -32.185 1 48.55 138 ALA B CA 1
ATOM 2169 C C . ALA B 1 138 ? -1.811 -21.834 -33.222 1 48.55 138 ALA B C 1
ATOM 2171 O O . ALA B 1 138 ? -0.779 -21.791 -33.896 1 48.55 138 ALA B O 1
ATOM 2172 N N . ALA B 1 139 ? -2.262 -23.048 -32.96 1 48.78 139 ALA B N 1
ATOM 2173 C CA . ALA B 1 139 ? -2.179 -24.05 -34.019 1 48.78 139 ALA B CA 1
ATOM 2174 C C . ALA B 1 139 ? -2.257 -23.398 -35.397 1 48.78 139 ALA B C 1
ATOM 2176 O O . ALA B 1 139 ? -3.094 -22.522 -35.63 1 48.78 139 ALA B O 1
ATOM 2177 N N . ALA B 1 140 ? -1.182 -23.18 -36.111 1 50.72 140 ALA B N 1
ATOM 2178 C CA . ALA B 1 140 ? -1.284 -22.742 -37.5 1 50.72 140 ALA B CA 1
ATOM 2179 C C . ALA B 1 140 ? -2.53 -23.317 -38.167 1 50.72 140 ALA B C 1
ATOM 2181 O O . ALA B 1 140 ? -2.872 -24.483 -37.956 1 50.72 140 ALA B O 1
ATOM 2182 N N . PRO B 1 141 ? -3.498 -22.492 -38.55 1 49.35 141 PRO B N 1
ATOM 2183 C CA . PRO B 1 141 ? -4.682 -23.058 -39.201 1 49.35 141 PRO B CA 1
ATOM 2184 C C . PRO B 1 141 ? -4.352 -24.26 -40.083 1 49.35 141 PRO B C 1
ATOM 2186 O O . PRO B 1 141 ? -3.308 -24.281 -40.74 1 49.35 141 PRO B O 1
ATOM 2189 N N . ALA B 1 142 ? -4.67 -25.433 -39.614 1 49.81 142 ALA B N 1
ATOM 2190 C CA . ALA B 1 142 ? -4.551 -26.583 -40.507 1 49.81 142 ALA B CA 1
ATOM 2191 C C . ALA B 1 142 ? -4.784 -26.176 -41.959 1 49.81 142 ALA B C 1
ATOM 2193 O O . ALA B 1 142 ? -5.719 -25.429 -42.259 1 49.81 142 ALA B O 1
ATOM 2194 N N . GLY B 1 143 ? -3.715 -25.799 -42.757 1 47.09 143 GLY B N 1
ATOM 2195 C CA . GLY B 1 143 ? -3.912 -25.484 -44.163 1 47.09 143 GLY B CA 1
ATOM 2196 C C . GLY B 1 143 ? -5.032 -26.284 -44.802 1 47.09 143 GLY B C 1
ATOM 2197 O O . GLY B 1 143 ? -5.482 -27.286 -44.245 1 47.09 143 GLY B O 1
ATOM 2198 N N . PRO B 1 144 ? -5.828 -25.725 -45.699 1 50.02 144 PRO B N 1
ATOM 2199 C CA . PRO B 1 144 ? -6.931 -26.428 -46.357 1 50.02 144 PRO B CA 1
ATOM 2200 C C . PRO B 1 144 ? -6.562 -27.852 -46.767 1 50.02 144 PRO B C 1
ATOM 2202 O O . PRO B 1 144 ? -5.441 -28.097 -47.221 1 50.02 144 PRO B O 1
ATOM 2205 N N . ARG B 1 145 ? -7.003 -28.854 -46.041 1 50.43 145 ARG B N 1
ATOM 2206 C CA . ARG B 1 145 ? -6.808 -30.235 -46.471 1 50.43 145 ARG B CA 1
ATOM 2207 C C . ARG B 1 145 ? -6.928 -30.359 -47.986 1 50.43 145 ARG B C 1
ATOM 2209 O O . ARG B 1 145 ? -7.814 -29.756 -48.595 1 50.43 145 ARG B O 1
ATOM 2216 N N . PRO B 1 146 ? -5.88 -30.525 -48.762 1 47.86 146 PRO B N 1
ATOM 2217 C CA . PRO B 1 146 ? -6.083 -30.662 -50.207 1 47.86 146 PRO B CA 1
ATOM 2218 C C . PRO B 1 146 ? -7.298 -31.518 -50.554 1 47.86 146 PRO B C 1
ATOM 2220 O O . PRO B 1 146 ? -7.485 -32.594 -49.978 1 47.86 146 PRO B O 1
ATOM 2223 N N . VAL B 1 147 ? -8.408 -30.91 -51.009 1 49.93 147 VAL B N 1
ATOM 2224 C CA . VAL B 1 147 ? -9.59 -31.601 -51.512 1 49.93 147 VAL B CA 1
ATOM 2225 C C . VAL B 1 147 ? -9.167 -32.788 -52.375 1 49.93 147 VAL B C 1
ATOM 2227 O O . VAL B 1 147 ? -8.33 -32.645 -53.27 1 49.93 147 VAL B O 1
ATOM 2230 N N . GLU B 1 148 ? -8.973 -33.998 -51.828 1 48.26 148 GLU B N 1
ATOM 2231 C CA . GLU B 1 148 ? -8.758 -35.208 -52.616 1 48.26 148 GLU B CA 1
ATOM 2232 C C . GLU B 1 148 ? -9.624 -35.21 -53.872 1 48.26 148 GLU B C 1
ATOM 2234 O O . GLU B 1 148 ? -10.833 -34.977 -53.8 1 48.26 148 GLU B O 1
ATOM 2239 N N . ALA B 1 149 ? -9.065 -34.961 -55.075 1 49.35 149 ALA B N 1
ATOM 2240 C CA . ALA B 1 149 ? -9.725 -35.007 -56.378 1 49.35 149 ALA B CA 1
ATOM 2241 C C . ALA B 1 149 ? -10.611 -36.243 -56.5 1 49.35 149 ALA B C 1
ATOM 2243 O O . ALA B 1 149 ? -10.193 -37.351 -56.155 1 49.35 149 ALA B O 1
ATOM 2244 N N . ALA B 1 150 ? -11.955 -36.114 -56.375 1 51.66 150 ALA B N 1
ATOM 2245 C CA . ALA B 1 150 ? -12.943 -37.168 -56.59 1 51.66 150 ALA B CA 1
ATOM 2246 C C . ALA B 1 150 ? -12.642 -37.951 -57.864 1 51.66 150 ALA B C 1
ATOM 2248 O O . ALA B 1 150 ? -12.223 -37.374 -58.87 1 51.66 150 ALA B O 1
ATOM 2249 N N . PRO B 1 151 ? -12.315 -39.187 -57.74 1 53.02 151 PRO B N 1
ATOM 2250 C CA . PRO B 1 151 ? -12.038 -39.998 -58.928 1 53.02 151 PRO B CA 1
ATOM 2251 C C . PRO B 1 151 ? -13.083 -39.812 -60.026 1 53.02 151 PRO B C 1
ATOM 2253 O O . PRO B 1 151 ? -14.245 -39.521 -59.734 1 53.02 151 PRO B O 1
ATOM 2256 N N . SER B 1 152 ? -12.76 -39.224 -61.19 1 52.26 152 SER B N 1
ATOM 2257 C CA . SER B 1 152 ? -13.63 -39.027 -62.344 1 52.26 152 SER B CA 1
ATOM 2258 C C . SER B 1 152 ? -14.416 -40.294 -62.668 1 52.26 152 SER B C 1
ATOM 2260 O O . SER B 1 152 ? -13.844 -41.383 -62.742 1 52.26 152 SER B O 1
ATOM 2262 N N . PRO B 1 153 ? -15.687 -40.457 -62.29 1 49.37 153 PRO B N 1
ATOM 2263 C CA . PRO B 1 153 ? -16.567 -41.601 -62.539 1 49.37 153 PRO B CA 1
ATOM 2264 C C . PRO B 1 153 ? -16.563 -42.041 -64.002 1 49.37 153 PRO B C 1
ATOM 2266 O O . PRO B 1 153 ? -17.299 -42.957 -64.377 1 49.37 153 PRO B O 1
ATOM 2269 N N . PHE B 1 154 ? -15.997 -41.1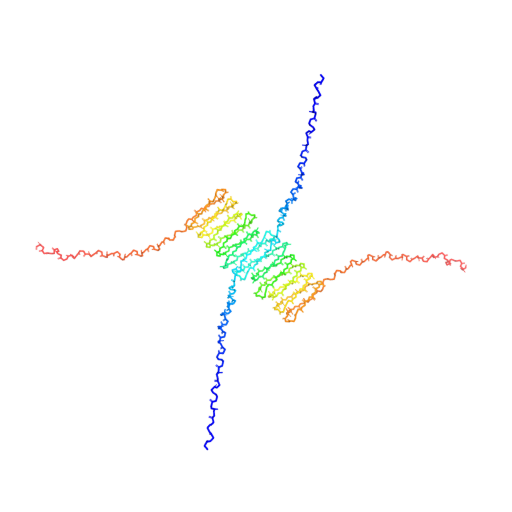91 -64.912 1 45.61 154 PHE B N 1
ATOM 2270 C CA . PHE B 1 154 ? -16.376 -41.476 -66.291 1 45.61 154 PHE B CA 1
ATOM 2271 C C . PHE B 1 154 ? -15.791 -42.807 -66.749 1 45.61 154 PHE B C 1
ATOM 2273 O O . PHE B 1 154 ? -16.011 -43.229 -67.886 1 45.61 154 PHE B O 1
ATOM 2280 N N . ALA B 1 155 ? -14.749 -43.345 -66.026 1 40.88 155 ALA B N 1
ATOM 2281 C CA . ALA B 1 155 ? -14.071 -44.366 -66.82 1 40.88 155 ALA B CA 1
ATOM 2282 C C . ALA B 1 155 ? -14.929 -45.622 -66.946 1 40.88 155 ALA B C 1
ATOM 2284 O O . ALA B 1 155 ? -14.489 -46.628 -67.509 1 40.88 155 ALA B O 1
ATOM 2285 N N . ALA B 1 156 ? -15.959 -45.728 -66.031 1 41.6 156 ALA B N 1
ATOM 2286 C CA . ALA B 1 156 ? -16.366 -47.131 -66.027 1 41.6 156 ALA B CA 1
ATOM 2287 C C . ALA B 1 156 ? -17.174 -47.471 -67.276 1 41.6 156 ALA B C 1
ATOM 2289 O O . ALA B 1 156 ? -17.714 -48.573 -67.392 1 41.6 156 ALA B O 1
ATOM 2290 N N . ALA B 1 157 ? -17.548 -46.358 -68.019 1 39.89 157 ALA B N 1
ATOM 2291 C CA . ALA B 1 157 ? -18.62 -46.862 -68.872 1 39.89 157 ALA B CA 1
ATOM 2292 C C . ALA B 1 157 ? -18.098 -47.917 -69.844 1 39.89 157 ALA B C 1
ATOM 2294 O O . ALA B 1 157 ? -18.882 -48.621 -70.485 1 39.89 157 ALA B O 1
ATOM 2295 N N . ALA B 1 158 ? -16.811 -47.702 -70.251 1 38.57 158 ALA B N 1
ATOM 2296 C CA . ALA B 1 158 ? -16.754 -48.186 -71.628 1 38.57 158 ALA B CA 1
ATOM 2297 C C . ALA B 1 158 ? -16.836 -49.709 -71.679 1 38.57 158 ALA B C 1
ATOM 2299 O O . ALA B 1 158 ? -17.074 -50.289 -72.741 1 38.57 158 ALA B O 1
ATOM 2300 N N . ASN B 1 159 ? -16.165 -50.318 -70.659 1 37.77 159 ASN B N 1
ATOM 2301 C CA . ASN B 1 159 ? -15.811 -51.638 -71.171 1 37.77 159 ASN B CA 1
ATOM 2302 C C . ASN B 1 159 ? -17 -52.594 -71.127 1 37.77 159 ASN B C 1
ATOM 2304 O O . ASN B 1 159 ? -16.853 -53.787 -71.397 1 37.77 159 ASN B O 1
ATOM 2308 N N . GLU B 1 160 ? -18.2 -52.158 -70.734 1 31.33 160 GLU B N 1
ATOM 2309 C CA . GLU B 1 160 ? -19.011 -53.305 -71.128 1 31.33 160 GLU B CA 1
ATOM 2310 C C . GLU B 1 160 ? -19.241 -53.327 -72.636 1 31.33 160 GLU B C 1
ATOM 2312 O O . GLU B 1 160 ? -19.452 -52.28 -73.252 1 31.33 160 GLU B O 1
#

pLDDT: mean 76.69, std 27.33, range [29.98, 98.93]

Nearest PDB structures (foldseek):
  2n3d-assembly1_A  TM=8.790E-01  e=4.964E-05  Caulobacter vibrioides CB15
  6rib-assembly1_A  TM=9.661E-01  e=3.211E-04  Thermus thermophilus HB8
  1k4z-assembly1_A  TM=3.785E-01  e=5.006E+00  Saccharomyces cerevisiae
  1k8f-assembly2_D  TM=3.541E-01  e=6.536E+00  Homo sapiens
  2n3d-assembly1_A  TM=8.787E-01  e=4.964E-05  Caulobacter vibrioides CB15

Radius of gyration: 40.32 Å; Cα contacts (8 Å, |Δi|>4): 713; chains: 2; bounding box: 123×118×147 Å

Secondary structure (DSSP, 8-state):
-----------------------------------EEE-TTEEEEEEEEESSEEEE-SEEES-EEEEEEEE-TT-EEES-EEEEEEEE-SEEES-EEEEEEEE-TT-EEES-EEEEEEEE-TT-EEES-EEE--------------------GGGGGGG-/-----------------------------------EEE-TTEEEEEEEEESSEEEE-SEEES-EEEEEEEE-TT-EEES-EEEEEEEE-SEEES-EEEEEEEE-TT-EEES-EEEEEEEE-TT-EEES-EEE--------------------GGGGGTT-

InterPro domains:
  IPR007607 Bactofilin A/B [PF04519] (36-130)
  IPR007607 Bactofilin A/B [PTHR35024] (31-134)

Organism: NCBI:txid68569

Sequence (320 aa):
MFNGNNRGRDRDERPAMPPAPPQQSSGNGGKRGMFSVIGPDVTVTGNVSASADLHIDGRIEGDVNCGSLAQGADSQVFGNVTAETARLAGAIEGTVRVRQLTIERSAKITGDVEYENITIENGGHIDGRLKHMSTVPAAAPAGPRPVEAAPSPFAAAANEMFNGNNRGRDRDERPAMPPAPPQQSSGNGGKRGMFSVIGPDVTVTGNVSASADLHIDGRIEGDVNCGSLAQGADSQVFGNVTAETARLAGAIEGTVRVRQLTIERSAKITGDVEYENITIENGGHIDGRLKHMSTVPAAAPAGPRPVEAAPSPFAAAANE

Solvent-accessible surface area (backbone atoms only — not comparable to full-atom values): 17283 Å² total; per-residue (Å²): 138,84,82,74,79,75,78,75,78,75,73,75,71,67,74,75,70,74,73,72,72,78,70,78,68,77,65,75,74,50,84,60,79,68,58,22,30,40,20,69,55,29,39,34,49,30,34,39,36,30,71,44,52,38,35,36,34,15,36,31,47,27,36,36,37,31,35,33,38,42,35,30,60,83,12,38,33,46,30,38,38,37,28,51,31,34,41,37,16,18,39,35,45,35,41,36,41,25,39,40,32,34,33,31,40,67,12,39,34,41,35,41,36,36,26,62,40,80,44,75,37,82,66,34,42,74,55,61,51,79,42,76,55,70,79,62,70,72,72,69,71,76,64,80,72,77,79,76,79,74,79,76,75,75,72,62,69,65,78,113,140,83,81,78,79,78,76,76,76,78,74,76,72,67,75,75,71,73,74,75,71,79,72,77,67,78,64,75,73,55,82,60,81,67,57,22,30,39,22,70,54,29,40,34,49,29,33,39,37,30,71,44,50,38,34,35,34,16,37,32,46,28,36,37,38,31,36,32,39,41,36,31,60,83,12,38,33,47,30,39,38,37,29,49,30,34,40,35,16,18,39,34,45,34,40,36,40,24,39,41,31,36,33,30,40,65,13,39,35,40,36,41,36,35,26,63,41,79,44,73,38,83,66,33,42,74,54,61,52,80,42,76,56,70,78,65,69,74,73,69,71,77,66,80,72,76,77,74,78,72,77,76,76,70,70,68,64,65,79,111